Protein AF-A0A7R9GQW5-F1 (afdb_monomer_lite)

Secondary structure (DSSP, 8-state):
------------S--SS-TT---TT-SS-TT---SSPPPHHHHHHHHHHHHHHHHTTSPTTS--HHHHHHHHHHHHHHHSS----HHHHHHHHHHHHHT-TT-GGGGGGGG-PBPPP--TT---------EEE-TT--SHHHHHHHHHHHHHHHHGGGS----EEEPPPP-TTSPPPEE-SSSSS-B-EEE-TTS-EEE-GGGHHHHHHHHHTT------TTPBPPEEEE-SSS--EEEPPPGGG----------

Structure (mmCIF, N/CA/C/O backbone):
data_AF-A0A7R9GQW5-F1
#
_entry.id   AF-A0A7R9GQW5-F1
#
loop_
_atom_site.group_PDB
_atom_site.id
_atom_site.type_symbol
_atom_site.label_atom_id
_atom_site.label_alt_id
_atom_site.label_comp_id
_atom_site.label_asym_id
_atom_site.label_entity_id
_atom_site.label_seq_id
_atom_site.pdbx_PDB_ins_code
_atom_site.Cartn_x
_atom_site.Cartn_y
_atom_site.Cartn_z
_atom_site.occupancy
_atom_site.B_iso_or_equiv
_atom_site.auth_seq_id
_atom_site.auth_comp_id
_atom_site.auth_asym_id
_atom_site.auth_atom_id
_atom_site.pdbx_PDB_model_num
ATOM 1 N N . MET A 1 1 ? -7.904 12.942 -33.073 1.00 31.72 1 MET A N 1
ATOM 2 C CA . MET A 1 1 ? -7.287 11.618 -33.300 1.00 31.72 1 MET A CA 1
ATOM 3 C C . MET A 1 1 ? -7.384 10.811 -32.021 1.00 31.72 1 MET A C 1
ATOM 5 O O . MET A 1 1 ? -6.615 11.015 -31.092 1.00 31.72 1 MET A O 1
ATOM 9 N N . THR A 1 2 ? -8.396 9.959 -31.941 1.00 25.75 2 THR A N 1
ATOM 10 C CA . THR A 1 2 ? -8.578 8.969 -30.882 1.00 25.75 2 THR A CA 1
ATOM 11 C C . THR A 1 2 ? -7.450 7.951 -31.008 1.00 25.75 2 THR A C 1
ATOM 13 O O . THR A 1 2 ? -7.442 7.148 -31.938 1.00 25.75 2 THR A O 1
ATOM 16 N N . LEU A 1 3 ? -6.467 7.999 -30.106 1.00 30.12 3 LEU A N 1
ATOM 17 C CA . LEU A 1 3 ? -5.520 6.901 -29.945 1.00 30.12 3 LEU A CA 1
ATOM 18 C C . LEU A 1 3 ? -6.321 5.687 -29.472 1.00 30.12 3 LEU A C 1
ATOM 20 O O . LEU A 1 3 ? -6.613 5.531 -28.287 1.00 30.12 3 LEU A O 1
ATOM 24 N N . SER A 1 4 ? -6.708 4.839 -30.422 1.00 32.81 4 SER A N 1
ATOM 25 C CA . SER A 1 4 ? -7.112 3.463 -30.170 1.00 32.81 4 SER A CA 1
ATOM 26 C C . SER A 1 4 ? -5.888 2.710 -29.638 1.00 32.81 4 SER A C 1
ATOM 28 O O . SER A 1 4 ? -5.246 1.951 -30.360 1.00 32.81 4 SER A O 1
ATOM 30 N N . MET A 1 5 ? -5.537 2.934 -28.370 1.00 46.12 5 MET A N 1
ATOM 31 C CA . MET A 1 5 ? -4.705 1.998 -27.621 1.00 46.12 5 MET A CA 1
ATOM 32 C C . MET A 1 5 ? -5.499 0.696 -27.554 1.00 46.12 5 MET A C 1
ATOM 34 O O . MET A 1 5 ? -6.521 0.632 -26.868 1.00 46.12 5 MET A O 1
ATOM 38 N N . GLY A 1 6 ? -5.085 -0.288 -28.354 1.00 34.91 6 GLY A N 1
ATOM 39 C CA . GLY A 1 6 ? -5.783 -1.556 -28.520 1.00 34.91 6 GLY A CA 1
ATOM 40 C C . GLY A 1 6 ? -6.159 -2.194 -27.182 1.00 34.91 6 GLY A C 1
ATOM 41 O O . GLY A 1 6 ? -5.458 -2.041 -26.180 1.00 34.91 6 GLY A O 1
ATOM 42 N N . ARG A 1 7 ? -7.284 -2.925 -27.166 1.00 37.94 7 ARG A N 1
ATOM 43 C CA . ARG A 1 7 ? -7.605 -3.851 -26.070 1.00 37.94 7 ARG A CA 1
ATOM 44 C C . ARG A 1 7 ? -6.354 -4.674 -25.767 1.00 37.94 7 ARG A C 1
ATOM 46 O O . ARG A 1 7 ? -5.833 -5.313 -26.677 1.00 37.94 7 ARG A O 1
ATOM 53 N N . LEU A 1 8 ? -5.913 -4.666 -24.511 1.00 43.53 8 LEU A N 1
ATOM 54 C CA . LEU A 1 8 ? -4.892 -5.573 -23.991 1.00 43.53 8 LEU A CA 1
ATOM 55 C C . LEU A 1 8 ? -5.341 -7.013 -24.288 1.00 43.53 8 LEU A C 1
ATOM 57 O O . LEU A 1 8 ? -6.206 -7.547 -23.599 1.00 43.53 8 LEU A O 1
ATOM 61 N N . ARG A 1 9 ? -4.827 -7.601 -25.375 1.00 39.84 9 ARG A N 1
ATOM 62 C CA . ARG A 1 9 ? -5.065 -9.006 -25.753 1.00 39.84 9 ARG A CA 1
ATOM 63 C C . ARG A 1 9 ? -4.109 -9.962 -25.035 1.00 39.84 9 ARG A C 1
ATOM 65 O O . ARG A 1 9 ? -4.379 -11.154 -24.989 1.00 39.84 9 ARG A O 1
ATOM 72 N N . ASP A 1 10 ? -3.057 -9.433 -24.418 1.00 47.56 10 ASP A N 1
ATOM 73 C CA . ASP A 1 10 ? -2.075 -10.209 -23.667 1.00 47.56 10 ASP A CA 1
ATOM 74 C C . ASP A 1 10 ? -2.486 -10.332 -22.195 1.00 47.56 10 ASP A C 1
ATOM 76 O O . ASP A 1 10 ? -2.026 -9.606 -21.312 1.00 47.56 10 ASP A O 1
ATOM 80 N N . ILE A 1 11 ? -3.389 -11.275 -21.928 1.00 47.69 11 ILE A N 1
ATOM 81 C CA . ILE A 1 11 ? -3.657 -11.768 -20.577 1.00 47.69 11 ILE A CA 1
ATOM 82 C C . ILE A 1 11 ? -2.463 -12.657 -20.192 1.00 47.69 11 ILE A C 1
ATOM 84 O O . ILE A 1 11 ? -2.437 -13.845 -20.491 1.00 47.69 11 ILE A O 1
ATOM 88 N N . SER A 1 12 ? -1.431 -12.080 -19.568 1.00 49.59 12 SER A N 1
ATOM 89 C CA . SER A 1 12 ? -0.241 -12.829 -19.117 1.00 49.59 12 SER A CA 1
ATOM 90 C C . SER A 1 12 ? -0.495 -13.718 -17.892 1.00 49.59 12 SER A C 1
ATOM 92 O O . SER A 1 12 ? 0.359 -14.521 -17.524 1.00 49.59 12 SER A O 1
ATOM 94 N N . LEU A 1 13 ? -1.662 -13.590 -17.259 1.00 56.25 13 LEU A N 1
ATOM 95 C CA . LEU A 1 13 ? -2.099 -14.416 -16.140 1.00 56.25 13 LEU A CA 1
ATOM 96 C C . LEU A 1 13 ? -3.234 -15.301 -16.636 1.00 56.25 13 LEU A C 1
ATOM 98 O O . LEU A 1 13 ? -4.331 -14.789 -16.847 1.00 56.25 13 LEU A O 1
ATOM 102 N N . ALA A 1 14 ? -2.960 -16.591 -16.844 1.00 53.94 14 ALA A N 1
ATOM 103 C CA . ALA A 1 14 ? -3.944 -17.570 -17.301 1.00 53.94 14 ALA A CA 1
ATOM 104 C C . ALA A 1 14 ? -5.316 -17.350 -16.627 1.00 53.94 14 ALA A C 1
ATOM 106 O O . ALA A 1 14 ? -5.362 -17.049 -15.425 1.00 53.94 14 ALA A O 1
ATOM 107 N N . PRO A 1 15 ? -6.432 -17.457 -17.373 1.00 58.12 15 PRO A N 1
ATOM 108 C CA . PRO A 1 15 ? -7.748 -17.333 -16.777 1.00 58.12 15 PRO A CA 1
ATOM 109 C C . PRO A 1 15 ? -7.862 -18.326 -15.621 1.00 58.12 15 PRO A C 1
ATOM 111 O O . PRO A 1 15 ? -7.571 -19.508 -15.755 1.00 58.12 15 PRO A O 1
ATOM 114 N N . VAL A 1 16 ? -8.276 -17.803 -14.471 1.00 65.75 16 VAL A N 1
ATOM 115 C CA . VAL A 1 16 ? -8.429 -18.542 -13.207 1.00 65.75 16 VAL A CA 1
ATOM 116 C C . VAL A 1 16 ? -9.422 -19.700 -13.361 1.00 65.75 16 VAL A C 1
ATOM 118 O O . VAL A 1 16 ? -9.385 -20.666 -12.612 1.00 65.75 16 VAL A O 1
ATOM 121 N N . CYS A 1 17 ? -10.310 -19.600 -14.346 1.00 77.25 17 CYS A N 1
ATOM 122 C CA . CYS A 1 17 ? -11.355 -20.561 -14.641 1.00 77.25 17 CYS A CA 1
ATOM 123 C C . CYS A 1 17 ? -10.828 -21.653 -15.591 1.00 77.25 17 CYS A C 1
ATOM 125 O O . CYS A 1 17 ? -10.583 -21.342 -16.763 1.00 77.25 17 CYS A O 1
ATOM 127 N N . PRO A 1 18 ? -10.679 -22.921 -15.158 1.00 78.25 18 PRO A N 1
ATOM 128 C CA . PRO A 1 18 ? -10.484 -24.018 -16.101 1.00 78.25 18 PRO A CA 1
ATOM 129 C C . PRO A 1 18 ? -11.744 -24.169 -16.970 1.00 78.25 18 PRO A C 1
ATOM 131 O O . PRO A 1 18 ? -12.833 -23.777 -16.559 1.00 78.25 18 PRO A O 1
ATOM 134 N N . GLY A 1 19 ? -11.621 -24.737 -18.175 1.00 79.75 19 GLY A N 1
ATOM 135 C CA . GLY A 1 19 ? -12.640 -24.640 -19.239 1.00 79.75 19 GLY A CA 1
ATOM 136 C C . GLY A 1 19 ? -14.077 -25.079 -18.902 1.00 79.75 19 GLY A C 1
ATOM 137 O O . GLY A 1 19 ? -14.991 -24.732 -19.642 1.00 79.75 19 GLY A O 1
ATOM 138 N N . GLN A 1 20 ? -14.297 -25.804 -17.802 1.00 87.38 20 GLN A N 1
ATOM 139 C CA . GLN A 1 20 ? -15.624 -26.230 -17.336 1.00 87.38 20 GLN A CA 1
ATOM 140 C C . GLN A 1 20 ? -16.073 -25.582 -16.013 1.00 87.38 20 GLN A C 1
ATOM 142 O O . GLN A 1 20 ? -17.211 -25.788 -15.603 1.00 87.38 20 GLN A O 1
ATOM 147 N N . ILE A 1 21 ? -15.219 -24.813 -15.326 1.00 88.94 21 ILE A N 1
ATOM 148 C CA . ILE A 1 21 ? -15.512 -24.264 -13.992 1.00 88.94 21 ILE A CA 1
ATOM 149 C C . ILE A 1 21 ? -15.290 -22.755 -13.993 1.00 88.94 21 ILE A C 1
ATOM 151 O O . ILE A 1 21 ? -14.183 -22.273 -14.223 1.00 88.94 21 ILE A O 1
ATOM 155 N N . CYS A 1 22 ? -16.334 -21.997 -13.662 1.00 86.75 22 CYS A N 1
ATOM 156 C CA . CYS A 1 22 ? -16.212 -20.567 -13.415 1.00 86.75 22 CYS A CA 1
ATOM 157 C C . CYS A 1 22 ? -15.805 -20.312 -11.959 1.00 86.75 22 CYS A C 1
ATOM 159 O O . CYS A 1 22 ? -16.581 -20.558 -11.040 1.00 86.75 22 CYS A O 1
ATOM 161 N N . LEU A 1 23 ? -14.609 -19.761 -11.755 1.00 86.44 23 LEU A N 1
ATOM 162 C CA . LEU A 1 23 ? -14.112 -19.291 -10.457 1.00 86.44 23 LEU A CA 1
ATOM 163 C C . LEU A 1 23 ? -14.242 -17.764 -10.299 1.00 86.44 23 LEU A C 1
ATOM 165 O O . LEU A 1 23 ? -13.535 -17.149 -9.504 1.00 86.44 23 LEU A O 1
ATOM 169 N N . GLY A 1 24 ? -15.137 -17.125 -11.061 1.00 85.88 24 GLY A N 1
ATOM 170 C CA . GLY A 1 24 ? -15.271 -15.664 -11.104 1.00 85.88 24 GLY A CA 1
ATOM 171 C C . GLY A 1 24 ? -15.719 -15.018 -9.787 1.00 85.88 24 GLY A C 1
ATOM 172 O O . GLY A 1 24 ? -15.356 -13.874 -9.522 1.00 85.88 24 GLY A O 1
ATOM 173 N N . SER A 1 25 ? -16.467 -15.746 -8.952 1.00 89.44 25 SER A N 1
ATOM 174 C CA . SER A 1 25 ? -16.931 -15.293 -7.632 1.00 89.44 25 SER A CA 1
ATOM 175 C C . SER A 1 25 ? -15.933 -15.560 -6.499 1.00 89.44 25 SER A C 1
ATOM 177 O O . SER A 1 25 ? -16.170 -15.146 -5.365 1.00 89.44 25 SER A O 1
ATOM 179 N N . VAL A 1 26 ? -14.809 -16.228 -6.776 1.00 87.31 26 VAL A N 1
ATOM 180 C CA . VAL A 1 26 ? -13.785 -16.499 -5.763 1.00 87.31 26 VAL A CA 1
ATOM 181 C C . VAL A 1 26 ? -13.031 -15.205 -5.440 1.00 87.31 26 VAL A C 1
ATOM 183 O O . VAL A 1 26 ? -12.389 -14.588 -6.297 1.00 87.31 26 VAL A O 1
ATOM 186 N N . MET A 1 27 ? -13.100 -14.784 -4.175 1.00 84.81 27 MET A N 1
ATOM 187 C CA . MET A 1 27 ? -12.536 -13.507 -3.729 1.00 84.81 27 MET A CA 1
ATOM 188 C C . MET A 1 27 ? -11.004 -13.516 -3.729 1.00 84.81 27 MET A C 1
ATOM 190 O O . MET A 1 27 ? -10.393 -12.616 -4.317 1.00 84.81 27 MET A O 1
ATOM 194 N N . ALA A 1 28 ? -10.386 -14.544 -3.145 1.00 79.19 28 ALA A N 1
ATOM 195 C CA . ALA A 1 28 ? -8.938 -14.721 -3.094 1.00 79.19 28 ALA A CA 1
ATOM 196 C C . ALA A 1 28 ? -8.523 -15.916 -3.958 1.00 79.19 28 ALA A C 1
ATOM 198 O O . ALA A 1 28 ? -8.915 -17.049 -3.699 1.00 79.19 28 ALA A O 1
ATOM 199 N N . ILE A 1 29 ? -7.737 -15.656 -5.002 1.00 65.06 29 ILE A N 1
ATOM 200 C CA . ILE A 1 29 ? -7.248 -16.711 -5.891 1.00 65.06 29 ILE A CA 1
ATOM 201 C C . ILE A 1 29 ? -5.972 -17.295 -5.267 1.00 65.06 29 ILE A C 1
ATOM 203 O O . ILE A 1 29 ? -5.006 -16.540 -5.107 1.00 65.06 29 ILE A O 1
ATOM 207 N N . PRO A 1 30 ? -5.945 -18.592 -4.916 1.00 61.38 30 PRO A N 1
ATOM 208 C CA . PRO A 1 30 ? -4.775 -19.222 -4.311 1.00 61.38 30 PRO A CA 1
ATOM 209 C C . PRO A 1 30 ? -3.578 -19.242 -5.277 1.00 61.38 30 PRO A C 1
ATOM 211 O O . PRO A 1 30 ? -3.744 -19.232 -6.496 1.00 61.38 30 PRO A O 1
ATOM 214 N N . GLY A 1 31 ? -2.357 -19.254 -4.728 1.00 60.41 31 GLY A N 1
ATOM 215 C CA . GLY A 1 31 ? -1.114 -19.369 -5.508 1.00 60.41 31 GLY A CA 1
ATOM 216 C C . GLY A 1 31 ? -0.540 -18.056 -6.059 1.00 60.41 31 GLY A C 1
ATOM 217 O O . GLY A 1 31 ? 0.407 -18.083 -6.844 1.00 60.41 31 GLY A O 1
ATOM 218 N N . ARG A 1 32 ? -1.066 -16.888 -5.660 1.00 58.53 32 ARG A N 1
ATOM 219 C CA . ARG A 1 32 ? -0.422 -15.598 -5.959 1.00 58.53 32 ARG A CA 1
ATOM 220 C C . ARG A 1 32 ? 0.688 -15.304 -4.947 1.00 58.53 32 ARG A C 1
ATOM 222 O O . ARG A 1 32 ? 0.398 -15.013 -3.794 1.00 58.53 32 ARG A O 1
ATOM 229 N N . GLY A 1 33 ? 1.934 -15.307 -5.420 1.00 59.66 33 GLY A N 1
ATOM 230 C CA . GLY A 1 33 ? 3.118 -14.940 -4.638 1.00 59.66 33 GLY A CA 1
ATOM 231 C C . GLY A 1 33 ? 3.981 -16.150 -4.305 1.00 59.66 33 GLY A C 1
ATOM 232 O O . GLY A 1 33 ? 3.771 -16.807 -3.295 1.00 59.66 33 GLY A O 1
ATOM 233 N N . THR A 1 34 ? 4.965 -16.433 -5.155 1.00 61.41 34 THR A N 1
ATOM 234 C CA . THR A 1 34 ? 6.046 -17.374 -4.844 1.00 61.41 34 THR A CA 1
ATOM 235 C C . THR A 1 34 ? 7.184 -16.625 -4.152 1.00 61.41 34 THR A C 1
ATOM 237 O O . THR A 1 34 ? 7.407 -15.436 -4.411 1.00 61.41 34 THR A O 1
ATOM 240 N N . SER A 1 35 ? 7.903 -17.307 -3.261 1.00 65.62 35 SER A N 1
ATOM 241 C CA . SER A 1 35 ? 9.147 -16.787 -2.670 1.00 65.62 35 SER A CA 1
ATOM 242 C C . SER A 1 35 ? 10.353 -16.972 -3.598 1.00 65.62 35 SER A C 1
ATOM 244 O O . SER A 1 35 ? 11.416 -16.419 -3.340 1.00 65.62 35 SER A O 1
ATOM 246 N N . GLU A 1 36 ? 10.195 -17.735 -4.681 1.00 76.88 36 GLU A N 1
ATOM 247 C CA . GLU A 1 36 ? 11.284 -18.059 -5.599 1.00 76.88 36 GLU A CA 1
ATOM 248 C C . GLU A 1 36 ? 11.596 -16.908 -6.571 1.00 76.88 36 GLU A C 1
ATOM 250 O O . GLU A 1 36 ? 10.672 -16.270 -7.098 1.00 76.88 36 GLU A O 1
ATOM 255 N N . PRO A 1 37 ? 12.887 -16.643 -6.847 1.00 79.94 37 PRO A N 1
ATOM 256 C CA . PRO A 1 37 ? 13.296 -15.717 -7.894 1.00 79.94 37 PRO A CA 1
ATOM 257 C C . PRO A 1 37 ? 12.753 -16.132 -9.266 1.00 79.94 37 PRO A C 1
ATOM 259 O O . PRO A 1 37 ? 12.703 -17.312 -9.607 1.00 79.94 37 PRO A O 1
ATOM 262 N N . ARG A 1 38 ? 12.372 -15.144 -10.083 1.00 86.81 38 ARG A N 1
ATOM 263 C CA . ARG A 1 38 ? 11.922 -15.401 -11.457 1.00 86.81 38 ARG A CA 1
ATOM 264 C C . ARG A 1 38 ? 13.106 -15.838 -12.335 1.00 86.81 38 ARG A C 1
ATOM 266 O O . ARG A 1 38 ? 14.159 -15.205 -12.246 1.00 86.81 38 ARG A O 1
ATOM 273 N N . PRO A 1 39 ? 12.943 -16.840 -13.219 1.00 89.69 39 PRO A N 1
ATOM 274 C CA . PRO A 1 39 ? 13.963 -17.200 -14.202 1.00 89.69 39 PRO A CA 1
ATOM 275 C C . PRO A 1 39 ? 14.332 -16.023 -15.115 1.00 89.69 39 PRO A C 1
ATOM 277 O O . PRO A 1 39 ? 13.461 -15.236 -15.493 1.00 89.69 39 PRO A O 1
ATOM 280 N N . LEU A 1 40 ? 15.603 -15.941 -15.522 1.00 90.69 40 LEU A N 1
ATOM 281 C CA . LEU A 1 40 ? 16.138 -14.840 -16.342 1.00 90.69 40 LEU A CA 1
ATOM 282 C C . LEU A 1 40 ? 15.337 -14.619 -17.633 1.00 90.69 40 LEU A C 1
ATOM 284 O O . LEU A 1 40 ? 14.978 -13.490 -17.953 1.00 90.69 40 LEU A O 1
ATOM 288 N N . GLU A 1 41 ? 14.990 -15.699 -18.336 1.00 92.06 41 GLU A N 1
ATOM 289 C CA . GLU A 1 41 ? 14.187 -15.644 -19.563 1.00 92.06 41 GLU A CA 1
ATOM 290 C C . GLU A 1 41 ? 12.815 -14.996 -19.320 1.00 92.06 41 GLU A C 1
ATOM 292 O O . GLU A 1 41 ? 12.362 -14.150 -20.094 1.00 92.06 41 GLU A O 1
ATOM 297 N N . GLN A 1 42 ? 12.172 -15.328 -18.195 1.00 91.00 42 GLN A N 1
ATOM 298 C CA . GLN A 1 42 ? 10.894 -14.735 -17.816 1.00 91.00 42 GLN A CA 1
ATOM 299 C C . GLN A 1 42 ? 11.046 -13.246 -17.479 1.00 91.00 42 GLN A C 1
ATOM 301 O O . GLN A 1 42 ? 10.185 -12.447 -17.855 1.00 91.00 42 GLN A O 1
ATOM 306 N N . VAL A 1 43 ? 12.126 -12.864 -16.786 1.00 91.94 43 VAL A N 1
ATOM 307 C CA . VAL A 1 43 ? 12.432 -11.460 -16.470 1.00 91.94 43 VAL A CA 1
ATOM 308 C C . VAL A 1 43 ? 12.622 -10.657 -17.756 1.00 91.94 43 VAL A C 1
ATOM 310 O O . VAL A 1 43 ? 11.954 -9.638 -17.921 1.00 91.94 43 VAL A O 1
ATOM 313 N N . LEU A 1 44 ? 13.446 -11.139 -18.691 1.00 93.94 44 LEU A N 1
ATOM 314 C CA . LEU A 1 44 ? 13.695 -10.487 -19.981 1.00 93.94 44 LEU A CA 1
ATOM 315 C C . LEU A 1 44 ? 12.423 -10.374 -20.826 1.00 93.94 44 LEU A C 1
ATOM 317 O O . LEU A 1 44 ? 12.120 -9.300 -21.347 1.00 93.94 44 LEU A O 1
ATOM 321 N N . GLY A 1 45 ? 11.635 -11.449 -20.915 1.00 93.75 45 GLY A N 1
ATOM 322 C CA . GLY A 1 45 ? 10.372 -11.448 -21.653 1.00 93.75 45 GLY A CA 1
ATOM 323 C C . GLY A 1 45 ? 9.358 -10.448 -21.087 1.00 93.75 45 GLY A C 1
ATOM 324 O O . GLY A 1 45 ? 8.688 -9.742 -21.841 1.00 93.75 45 GLY A O 1
ATOM 325 N N . GLN A 1 46 ? 9.256 -10.337 -19.759 1.00 92.81 46 GLN A N 1
ATOM 326 C CA . GLN A 1 46 ? 8.377 -9.359 -19.108 1.00 92.81 46 GLN A CA 1
ATOM 327 C C . GLN A 1 46 ? 8.913 -7.925 -19.216 1.00 92.81 46 GLN A C 1
ATOM 329 O O . GLN A 1 46 ? 8.123 -7.006 -19.438 1.00 92.81 46 GLN A O 1
ATOM 334 N N . ALA A 1 47 ? 10.230 -7.732 -19.097 1.00 94.19 47 ALA A N 1
ATOM 335 C CA . ALA A 1 47 ? 10.878 -6.435 -19.268 1.00 94.19 47 ALA A CA 1
ATOM 336 C C . ALA A 1 47 ? 10.652 -5.884 -20.680 1.00 94.19 47 ALA A C 1
ATOM 338 O O . ALA A 1 47 ? 10.221 -4.743 -20.828 1.00 94.19 47 ALA A O 1
ATOM 339 N N . ARG A 1 48 ? 10.834 -6.726 -21.707 1.00 94.25 48 ARG A N 1
ATOM 340 C CA . ARG A 1 48 ? 10.567 -6.381 -23.109 1.00 94.25 48 ARG A CA 1
ATOM 341 C C . ARG A 1 48 ? 9.141 -5.875 -23.293 1.00 94.25 48 ARG A C 1
ATOM 343 O O . ARG A 1 48 ? 8.953 -4.765 -23.773 1.00 94.25 48 ARG A O 1
ATOM 350 N N . LYS A 1 49 ? 8.146 -6.640 -22.828 1.00 92.44 49 LYS A N 1
ATOM 351 C CA . LYS A 1 49 ? 6.725 -6.266 -22.940 1.00 92.44 49 LYS A CA 1
ATOM 352 C C . LYS A 1 49 ? 6.410 -4.929 -22.268 1.00 92.44 49 LYS A C 1
ATOM 354 O O . LYS A 1 49 ? 5.653 -4.133 -22.819 1.00 92.44 49 LYS A O 1
ATOM 359 N N . LEU A 1 50 ? 6.961 -4.684 -21.077 1.00 92.81 50 LEU A N 1
ATOM 360 C CA . LEU A 1 50 ? 6.764 -3.418 -20.368 1.00 92.81 50 LEU A CA 1
ATOM 361 C C . LEU A 1 50 ? 7.376 -2.246 -21.145 1.00 92.81 50 LEU A C 1
ATOM 363 O O . LEU A 1 50 ? 6.716 -1.223 -21.325 1.00 92.81 50 LEU A O 1
ATOM 367 N N . LEU A 1 51 ? 8.617 -2.399 -21.608 1.00 92.88 51 LEU A N 1
ATOM 368 C CA . LEU A 1 51 ? 9.339 -1.354 -22.329 1.00 92.88 51 LEU A CA 1
ATOM 369 C C . LEU A 1 51 ? 8.710 -1.074 -23.697 1.00 92.88 51 LEU A C 1
ATOM 371 O O . LEU A 1 51 ? 8.515 0.087 -24.031 1.00 92.88 51 LEU A O 1
ATOM 375 N N . GLU A 1 52 ? 8.290 -2.094 -24.445 1.00 92.31 52 GLU A N 1
ATOM 376 C CA . GLU A 1 52 ? 7.549 -1.916 -25.701 1.00 92.31 52 GLU A CA 1
ATOM 377 C C . GLU A 1 52 ? 6.271 -1.095 -25.477 1.00 92.31 52 GLU A C 1
ATOM 379 O O . GLU A 1 52 ? 5.994 -0.155 -26.221 1.00 92.31 52 GLU A O 1
ATOM 384 N N . GLN A 1 53 ? 5.516 -1.388 -24.410 1.00 91.12 53 GLN A N 1
ATOM 385 C CA . GLN A 1 53 ? 4.326 -0.611 -24.054 1.00 91.12 53 GLN A CA 1
ATOM 386 C C . GLN A 1 53 ? 4.664 0.829 -23.662 1.00 91.12 53 GLN A C 1
ATOM 388 O O . GLN A 1 53 ? 3.929 1.738 -24.046 1.00 91.12 53 GLN A O 1
ATOM 393 N N . TYR A 1 54 ? 5.751 1.045 -22.920 1.00 90.81 54 TYR A N 1
ATOM 394 C CA . TYR A 1 54 ? 6.206 2.375 -22.520 1.00 90.81 54 TYR A CA 1
ATOM 395 C C . TYR A 1 54 ? 6.642 3.212 -23.731 1.00 90.81 54 TYR A C 1
ATOM 397 O O . TYR A 1 54 ? 6.095 4.293 -23.956 1.00 90.81 54 TYR A O 1
ATOM 405 N N . TYR A 1 55 ? 7.553 2.696 -24.558 1.00 90.06 55 TYR A N 1
ATOM 406 C CA . TYR A 1 55 ? 8.081 3.402 -25.728 1.00 90.06 55 TYR A CA 1
ATOM 407 C C . TYR A 1 55 ? 7.015 3.629 -26.806 1.00 90.06 55 TYR A C 1
ATOM 409 O O . TYR A 1 55 ? 7.031 4.669 -27.458 1.00 90.06 55 TYR A O 1
ATOM 417 N N . ALA A 1 56 ? 6.010 2.752 -26.925 1.00 89.12 56 ALA A N 1
ATOM 418 C CA . ALA A 1 56 ? 4.852 2.989 -27.790 1.00 89.12 56 ALA A CA 1
ATOM 419 C C . ALA A 1 56 ? 4.004 4.209 -27.370 1.00 89.12 56 ALA A C 1
ATOM 421 O O . ALA A 1 56 ? 3.208 4.705 -28.169 1.00 89.12 56 ALA A O 1
ATOM 422 N N . THR A 1 57 ? 4.135 4.692 -26.127 1.00 85.94 57 THR A N 1
ATOM 423 C CA . THR A 1 57 ? 3.455 5.917 -25.669 1.00 85.94 57 THR A CA 1
ATOM 424 C C . THR A 1 57 ? 4.247 7.194 -25.927 1.00 85.94 57 THR A C 1
ATOM 426 O O . THR A 1 57 ? 3.666 8.283 -25.894 1.00 85.94 57 THR A O 1
ATOM 429 N N . LEU A 1 58 ? 5.549 7.079 -26.192 1.00 84.25 58 LEU A N 1
ATOM 430 C CA . LEU A 1 58 ? 6.407 8.217 -26.485 1.00 84.25 58 LEU A CA 1
ATOM 431 C C . LEU A 1 58 ? 6.173 8.690 -27.926 1.00 84.25 58 LEU A C 1
ATOM 433 O O . LEU A 1 58 ? 5.870 7.910 -28.830 1.00 84.25 58 LEU A O 1
ATOM 437 N N . LYS A 1 59 ? 6.272 10.004 -28.152 1.00 71.56 59 LYS A N 1
ATOM 438 C CA . LYS A 1 59 ? 6.196 10.559 -29.510 1.00 71.56 59 LYS A CA 1
ATOM 439 C C . LYS A 1 59 ? 7.436 10.128 -30.297 1.00 71.56 59 LYS A C 1
ATOM 441 O O . LYS A 1 59 ? 8.521 10.042 -29.732 1.00 71.56 59 LYS A O 1
ATOM 446 N N . GLN A 1 60 ? 7.277 9.893 -31.601 1.00 57.72 60 GLN A N 1
ATOM 447 C CA . GLN A 1 60 ? 8.390 9.501 -32.469 1.00 57.72 60 GLN A CA 1
ATOM 448 C C . GLN A 1 60 ? 9.537 10.524 -32.390 1.00 57.72 60 GLN A C 1
ATOM 450 O O . GLN A 1 60 ? 9.309 11.712 -32.613 1.00 57.72 60 GLN A O 1
ATOM 455 N N . GLY A 1 61 ? 10.745 10.053 -32.057 1.00 57.25 61 GLY A N 1
ATOM 456 C CA . GLY A 1 61 ? 11.972 10.860 -31.999 1.00 57.25 61 GLY A CA 1
ATOM 457 C C . GLY A 1 61 ? 12.733 10.845 -30.665 1.00 57.25 61 GLY A C 1
ATOM 458 O O . GLY A 1 61 ? 13.836 11.376 -30.619 1.00 57.25 61 GLY A O 1
ATOM 459 N N . SER A 1 62 ? 12.192 10.254 -29.596 1.00 56.75 62 SER A N 1
ATOM 460 C CA . SER A 1 62 ? 12.924 10.030 -28.335 1.00 56.75 62 SER A CA 1
ATOM 461 C C . SER A 1 62 ? 13.587 8.652 -28.316 1.00 56.75 62 SER A C 1
ATOM 463 O O . SER A 1 62 ? 12.952 7.719 -28.795 1.00 56.75 62 SER A O 1
ATOM 465 N N . ASP A 1 63 ? 14.798 8.563 -27.754 1.00 61.91 63 ASP A N 1
ATOM 466 C CA . ASP A 1 63 ? 15.590 7.386 -27.344 1.00 61.91 63 ASP A CA 1
ATOM 467 C C . ASP A 1 63 ? 15.220 6.020 -27.951 1.00 61.91 63 ASP A C 1
ATOM 469 O O . ASP A 1 63 ? 14.104 5.523 -27.809 1.00 61.91 63 ASP A O 1
ATOM 473 N N . SER A 1 64 ? 16.194 5.343 -28.563 1.00 82.56 64 SER A N 1
ATOM 474 C CA . SER A 1 64 ? 15.956 4.025 -29.151 1.00 82.56 64 SER A CA 1
ATOM 475 C C . SER A 1 64 ? 15.586 3.000 -28.073 1.00 82.56 64 SER A C 1
ATOM 477 O O . SER A 1 64 ? 16.393 2.690 -27.192 1.00 82.56 64 SER A O 1
ATOM 479 N N . PHE A 1 65 ? 14.375 2.438 -28.171 1.00 89.38 65 PHE A N 1
ATOM 480 C CA . PHE A 1 65 ? 13.951 1.262 -27.403 1.00 89.38 65 PHE A CA 1
ATOM 481 C C . PHE A 1 65 ? 15.030 0.171 -27.422 1.00 89.38 65 PHE A C 1
ATOM 483 O O . PHE A 1 65 ? 15.307 -0.424 -26.384 1.00 89.38 65 PHE A O 1
ATOM 490 N N . ASP A 1 66 ? 15.676 -0.043 -28.573 1.00 90.62 66 ASP A N 1
ATOM 491 C CA . ASP A 1 66 ? 16.707 -1.068 -28.734 1.00 90.62 66 ASP A CA 1
ATOM 492 C C . ASP A 1 66 ? 17.931 -0.801 -27.850 1.00 90.62 66 ASP A C 1
ATOM 494 O O . ASP A 1 66 ? 18.508 -1.735 -27.296 1.00 90.62 66 ASP A O 1
ATOM 498 N N . ASP A 1 67 ? 18.320 0.464 -27.672 1.00 91.50 67 ASP A N 1
ATOM 499 C CA . ASP A 1 67 ? 19.471 0.820 -26.838 1.00 91.50 67 ASP A CA 1
ATOM 500 C C . ASP A 1 67 ? 19.150 0.637 -25.354 1.00 91.50 67 ASP A C 1
ATOM 502 O O . ASP A 1 67 ? 19.942 0.045 -24.615 1.00 91.50 67 ASP A O 1
ATOM 506 N N . ARG A 1 68 ? 17.956 1.063 -24.917 1.00 93.81 68 ARG A N 1
ATOM 507 C CA . ARG A 1 68 ? 17.495 0.810 -23.545 1.00 93.81 68 ARG A CA 1
ATOM 508 C C . ARG A 1 68 ? 17.332 -0.686 -23.284 1.00 93.81 68 ARG A C 1
ATOM 510 O O . ARG A 1 68 ? 17.711 -1.156 -22.215 1.00 93.81 68 ARG A O 1
ATOM 517 N N . PHE A 1 69 ? 16.808 -1.445 -24.244 1.00 94.81 69 PHE A N 1
ATOM 518 C CA . PHE A 1 69 ? 16.609 -2.880 -24.079 1.00 94.81 69 PHE A CA 1
ATOM 519 C C . PHE A 1 69 ? 17.940 -3.632 -23.967 1.00 94.81 69 PHE A C 1
ATOM 521 O O . PHE A 1 69 ? 18.077 -4.451 -23.063 1.00 94.81 69 PHE A O 1
ATOM 528 N N . LYS A 1 70 ? 18.958 -3.277 -24.764 1.00 95.25 70 LYS A N 1
ATOM 529 C CA . LYS A 1 70 ? 20.320 -3.830 -24.619 1.00 95.25 70 LYS A CA 1
ATOM 530 C C . LYS A 1 70 ? 20.919 -3.576 -23.233 1.00 95.25 70 LYS A C 1
ATOM 532 O O . LYS A 1 70 ? 21.591 -4.448 -22.688 1.00 95.25 70 LYS A O 1
ATOM 537 N N . GLN A 1 71 ? 20.682 -2.397 -22.648 1.00 95.06 71 GLN A N 1
ATOM 538 C CA . GLN A 1 71 ? 21.119 -2.105 -21.276 1.00 95.06 71 GLN A CA 1
ATOM 539 C C . GLN A 1 71 ? 20.429 -3.024 -20.265 1.00 95.06 71 GLN A C 1
ATOM 541 O O . GLN A 1 71 ? 21.095 -3.577 -19.394 1.00 95.06 71 GLN A O 1
ATOM 546 N N . VAL A 1 72 ? 19.114 -3.220 -20.404 1.00 95.69 72 VAL A N 1
ATOM 547 C CA . VAL A 1 72 ? 18.351 -4.135 -19.546 1.00 95.69 72 VAL A CA 1
ATOM 548 C C . VAL A 1 72 ? 18.821 -5.578 -19.716 1.00 95.69 72 VAL A C 1
ATOM 550 O O . VAL A 1 72 ? 18.982 -6.278 -18.722 1.00 95.69 72 VAL A O 1
ATOM 553 N N . GLU A 1 73 ? 19.094 -6.026 -20.943 1.00 96.19 73 GLU A N 1
ATOM 554 C CA . GLU A 1 73 ? 19.653 -7.357 -21.198 1.00 96.19 73 GLU A CA 1
ATOM 555 C C . GLU A 1 73 ? 20.987 -7.553 -20.473 1.00 96.19 73 GLU A C 1
ATOM 557 O O . GLU A 1 73 ? 21.178 -8.562 -19.795 1.00 96.19 73 GLU A O 1
ATOM 562 N N . LEU A 1 74 ? 21.887 -6.569 -20.552 1.00 95.88 74 LEU A N 1
ATOM 563 C CA . LEU A 1 74 ? 23.167 -6.613 -19.852 1.00 95.88 74 LEU A CA 1
ATOM 564 C C . LEU A 1 74 ? 22.989 -6.627 -18.324 1.00 95.88 74 LEU A C 1
ATOM 566 O O . LEU A 1 74 ? 23.649 -7.405 -17.633 1.00 95.88 74 LEU A O 1
ATOM 570 N N . GLU A 1 75 ? 22.094 -5.798 -17.786 1.00 94.56 75 GLU A N 1
ATOM 571 C CA . GLU A 1 75 ? 21.830 -5.705 -16.345 1.00 94.56 75 GLU A CA 1
ATOM 572 C C . GLU A 1 75 ? 21.240 -7.012 -15.794 1.00 94.56 75 GLU A C 1
ATOM 574 O O . GLU A 1 75 ? 21.708 -7.526 -14.776 1.00 94.56 75 GLU A O 1
ATOM 579 N N . VAL A 1 76 ? 20.291 -7.618 -16.515 1.00 93.69 76 VAL A N 1
ATOM 580 C CA . VAL A 1 76 ? 19.690 -8.904 -16.133 1.00 93.69 76 VAL A CA 1
ATOM 581 C C . VAL A 1 76 ? 20.707 -10.038 -16.225 1.00 93.69 76 VAL A C 1
ATOM 583 O O . VAL A 1 76 ? 20.770 -10.860 -15.314 1.00 93.69 76 VAL A O 1
ATOM 586 N N . CYS A 1 77 ? 21.541 -10.077 -17.266 1.00 92.19 77 CYS A N 1
ATOM 587 C CA . CYS A 1 77 ? 22.591 -11.092 -17.396 1.00 92.19 77 CYS A CA 1
ATOM 588 C C . CYS A 1 77 ? 23.645 -11.006 -16.283 1.00 92.19 77 CYS A C 1
ATOM 590 O O . CYS A 1 77 ? 24.186 -12.030 -15.875 1.00 92.19 77 CYS A O 1
ATOM 592 N N . THR A 1 78 ? 23.946 -9.801 -15.792 1.00 91.38 78 THR A N 1
ATOM 593 C CA . THR A 1 78 ? 24.994 -9.578 -14.781 1.00 91.38 78 THR A CA 1
ATOM 594 C C . THR A 1 78 ? 24.482 -9.671 -13.345 1.00 91.38 78 THR A C 1
ATOM 596 O O . THR A 1 78 ? 25.174 -10.214 -12.488 1.00 91.38 78 THR A O 1
ATOM 599 N N . THR A 1 79 ? 23.280 -9.163 -13.066 1.00 88.94 79 THR A N 1
ATOM 600 C CA . THR A 1 79 ? 22.741 -9.041 -11.698 1.00 88.94 79 THR A CA 1
ATOM 601 C C . THR A 1 79 ? 21.541 -9.946 -11.420 1.00 88.94 79 THR A C 1
ATOM 603 O O . THR A 1 79 ? 21.123 -10.091 -10.272 1.00 88.94 79 THR A O 1
ATOM 606 N N . GLY A 1 80 ? 20.961 -10.551 -12.459 1.00 88.62 80 GLY A N 1
ATOM 607 C CA . GLY A 1 80 ? 19.726 -11.328 -12.385 1.00 88.62 80 GLY A CA 1
ATOM 608 C C . GLY A 1 80 ? 18.437 -10.498 -12.407 1.00 88.62 80 GLY A C 1
ATOM 609 O O . GLY A 1 80 ? 17.346 -11.066 -12.432 1.00 88.62 80 GLY A O 1
ATOM 610 N N . THR A 1 81 ? 18.527 -9.166 -12.408 1.00 91.56 81 THR A N 1
ATOM 611 C CA . THR A 1 81 ? 17.384 -8.242 -12.451 1.00 91.56 81 THR A CA 1
ATOM 612 C C . THR A 1 81 ? 17.763 -6.948 -13.182 1.00 91.56 81 THR A C 1
ATOM 614 O O . THR A 1 81 ? 18.857 -6.837 -13.716 1.00 91.56 81 THR A O 1
ATOM 617 N N . TYR A 1 82 ? 16.855 -5.977 -13.247 1.00 93.94 82 TYR A N 1
ATOM 618 C CA . TYR A 1 82 ? 17.143 -4.640 -13.759 1.00 93.94 82 TYR A CA 1
ATOM 619 C C . TYR A 1 82 ? 16.412 -3.567 -12.956 1.00 93.94 82 TYR A C 1
ATOM 621 O O . TYR A 1 82 ? 15.404 -3.847 -12.293 1.00 93.94 82 TYR A O 1
ATOM 629 N N . ILE A 1 83 ? 16.897 -2.331 -13.036 1.00 93.06 83 ILE A N 1
ATOM 630 C CA . ILE A 1 83 ? 16.288 -1.180 -12.376 1.00 93.06 83 ILE A CA 1
ATOM 631 C C . ILE A 1 83 ? 15.551 -0.304 -13.394 1.00 93.06 83 ILE A C 1
ATOM 633 O O . ILE A 1 83 ? 16.095 0.156 -14.402 1.00 93.06 83 ILE A O 1
ATOM 637 N N . LEU A 1 84 ? 14.278 -0.038 -13.094 1.00 94.56 84 LEU A N 1
ATOM 638 C CA . LEU A 1 84 ? 13.450 0.884 -13.870 1.00 94.56 84 LEU A CA 1
ATOM 639 C C . LEU A 1 84 ? 13.932 2.327 -13.699 1.00 94.56 84 LEU A C 1
ATOM 641 O O . LEU A 1 84 ? 14.237 2.768 -12.584 1.00 94.56 84 LEU A O 1
ATOM 645 N N . THR A 1 85 ? 13.898 3.101 -14.779 1.00 92.00 85 THR A N 1
ATOM 646 C CA . THR A 1 85 ? 13.996 4.561 -14.683 1.00 92.00 85 THR A CA 1
ATOM 647 C C . THR A 1 85 ? 12.766 5.125 -13.965 1.00 92.00 85 THR A C 1
ATOM 649 O O . THR A 1 85 ? 11.727 4.469 -13.854 1.00 92.00 85 THR A O 1
ATOM 652 N N . LYS A 1 86 ? 12.848 6.367 -13.478 1.00 87.25 86 LYS A N 1
ATOM 653 C CA . LYS A 1 86 ? 11.703 7.030 -12.824 1.00 87.25 86 LYS A CA 1
ATOM 654 C C . LYS A 1 86 ? 10.481 7.118 -13.748 1.00 87.25 86 LYS A C 1
ATOM 656 O O . LYS A 1 86 ? 9.356 6.878 -13.314 1.00 87.25 86 LYS A O 1
ATOM 661 N N . SER A 1 87 ? 10.703 7.404 -15.031 1.00 87.69 87 SER A N 1
ATOM 662 C CA . SER A 1 87 ? 9.640 7.491 -16.040 1.00 87.69 87 SER A CA 1
ATOM 663 C C . SER A 1 87 ? 8.994 6.133 -16.318 1.00 87.69 87 SER A C 1
ATOM 665 O O . SER A 1 87 ? 7.768 6.034 -16.383 1.00 87.69 87 SER A O 1
ATOM 667 N N . GLU A 1 88 ? 9.803 5.074 -16.411 1.00 91.44 88 GLU A N 1
ATOM 668 C CA . GLU A 1 88 ? 9.316 3.698 -16.562 1.00 91.44 88 GLU A CA 1
ATOM 669 C C . GLU A 1 88 ? 8.521 3.250 -15.326 1.00 91.44 88 GLU A C 1
ATOM 671 O O . GLU A 1 88 ? 7.450 2.656 -15.461 1.00 91.44 88 GLU A O 1
ATOM 676 N N . LEU A 1 89 ? 9.000 3.580 -14.119 1.00 92.19 89 LEU A N 1
ATOM 677 C CA . LEU A 1 89 ? 8.317 3.266 -12.864 1.00 92.19 89 LEU A CA 1
ATOM 678 C C . LEU A 1 89 ? 6.944 3.944 -12.786 1.00 92.19 89 LEU A C 1
ATOM 680 O O . LEU A 1 89 ? 5.952 3.297 -12.445 1.00 92.19 89 LEU A O 1
ATOM 684 N N . LEU A 1 90 ? 6.866 5.225 -13.151 1.00 88.00 90 LEU A N 1
ATOM 685 C CA . LEU A 1 90 ? 5.601 5.954 -13.218 1.00 88.00 90 LEU A CA 1
ATOM 686 C C . LEU A 1 90 ? 4.621 5.316 -14.182 1.00 88.00 90 LEU A C 1
ATOM 688 O O . LEU A 1 90 ? 3.446 5.130 -13.855 1.00 88.00 90 LEU A O 1
ATOM 692 N N . PHE A 1 91 ? 5.102 5.031 -15.388 1.00 89.19 91 PHE A N 1
ATOM 693 C CA . PHE A 1 91 ? 4.296 4.405 -16.412 1.00 89.19 91 PHE A CA 1
ATOM 694 C C . PHE A 1 91 ? 3.752 3.067 -15.910 1.00 89.19 91 PHE A C 1
ATOM 696 O O . PHE A 1 91 ? 2.545 2.839 -15.980 1.00 89.19 91 PHE A O 1
ATOM 703 N N . GLY A 1 92 ? 4.613 2.238 -15.312 1.00 91.62 92 GLY A N 1
ATOM 704 C CA . GLY A 1 92 ? 4.239 0.968 -14.699 1.00 91.62 92 GLY A CA 1
ATOM 705 C C . GLY A 1 92 ? 3.175 1.122 -13.610 1.00 91.62 92 GLY A C 1
ATOM 706 O O . GLY A 1 92 ? 2.175 0.407 -13.636 1.00 91.62 92 GLY A O 1
ATOM 707 N N . ALA A 1 93 ? 3.326 2.088 -12.700 1.00 91.19 93 ALA A N 1
ATOM 708 C CA . ALA A 1 93 ? 2.362 2.344 -11.628 1.00 91.19 93 ALA A CA 1
ATOM 709 C C . ALA A 1 93 ? 0.989 2.796 -12.165 1.00 91.19 93 ALA A C 1
ATOM 711 O O . ALA A 1 93 ? -0.048 2.234 -11.796 1.00 91.19 93 ALA A O 1
ATOM 712 N N . LYS A 1 94 ? 0.970 3.759 -13.097 1.00 88.56 94 LYS A N 1
ATOM 713 C CA . LYS A 1 94 ? -0.253 4.213 -13.785 1.00 88.56 94 LYS A CA 1
ATOM 714 C C . LYS A 1 94 ? -0.945 3.071 -14.520 1.00 88.56 94 LYS A C 1
ATOM 716 O O . LYS A 1 94 ? -2.165 2.911 -14.436 1.00 88.56 94 LYS A O 1
ATOM 721 N N . LEU A 1 95 ? -0.165 2.288 -15.259 1.00 90.75 95 LEU A N 1
ATOM 722 C CA . LEU A 1 95 ? -0.663 1.176 -16.049 1.00 90.75 95 LEU A CA 1
ATOM 723 C C . LEU A 1 95 ? -1.223 0.066 -15.152 1.00 90.75 95 LEU A C 1
ATOM 725 O O . LEU A 1 95 ? -2.290 -0.468 -15.446 1.00 90.75 95 LEU A O 1
ATOM 729 N N . ALA A 1 96 ? -0.566 -0.235 -14.030 1.00 91.94 96 ALA A N 1
ATOM 730 C CA . ALA A 1 96 ? -1.051 -1.196 -13.046 1.00 91.94 96 ALA A CA 1
ATOM 731 C C . ALA A 1 96 ? -2.416 -0.782 -12.476 1.00 91.94 96 ALA A C 1
ATOM 733 O O . ALA A 1 96 ? -3.334 -1.604 -12.426 1.00 91.94 96 ALA A O 1
ATOM 734 N N . TRP A 1 97 ? -2.599 0.498 -12.129 1.00 91.44 97 TRP A N 1
ATOM 735 C CA . TRP A 1 97 ? -3.901 1.001 -11.682 1.00 91.44 97 TRP A CA 1
ATOM 736 C C . TRP A 1 97 ? -4.958 0.910 -12.790 1.00 91.44 97 TRP A C 1
ATOM 738 O O . TRP A 1 97 ? -6.043 0.361 -12.569 1.00 91.44 97 TRP A O 1
ATOM 748 N N . ARG A 1 98 ? -4.630 1.352 -14.011 1.00 90.75 98 ARG A N 1
ATOM 749 C CA . ARG A 1 98 ? -5.507 1.224 -15.189 1.00 90.75 98 ARG A CA 1
ATOM 750 C C . ARG A 1 98 ? -5.929 -0.227 -15.453 1.00 90.75 98 ARG A C 1
ATOM 752 O O . ARG A 1 98 ? -7.045 -0.458 -15.912 1.00 90.75 98 ARG A O 1
ATOM 759 N N . ASN A 1 99 ? -5.074 -1.195 -15.141 1.00 90.62 99 ASN A N 1
ATOM 760 C CA . ASN A 1 99 ? -5.322 -2.616 -15.383 1.00 90.62 99 ASN A CA 1
ATOM 761 C C . ASN A 1 99 ? -5.915 -3.353 -14.170 1.00 90.62 99 ASN A C 1
ATOM 763 O O . ASN A 1 99 ? -6.198 -4.549 -14.253 1.00 90.62 99 ASN A O 1
ATOM 767 N N . SER A 1 100 ? -6.156 -2.666 -13.049 1.00 90.06 100 SER A N 1
ATOM 768 C CA . SER A 1 100 ? -6.766 -3.266 -11.862 1.00 90.06 100 SER A CA 1
ATOM 769 C C . SER A 1 100 ? -8.259 -3.512 -12.082 1.00 90.06 100 SER A C 1
ATOM 771 O O . SER A 1 100 ? -9.089 -2.632 -11.847 1.00 90.06 100 SER A O 1
ATOM 773 N N . ALA A 1 101 ? -8.619 -4.716 -12.543 1.00 89.38 101 ALA A N 1
ATOM 774 C CA . ALA A 1 101 ? -9.978 -5.091 -12.956 1.00 89.38 101 ALA A CA 1
ATOM 775 C C . ALA A 1 101 ? -11.065 -4.818 -11.893 1.00 89.38 101 ALA A C 1
ATOM 777 O O . ALA A 1 101 ? -12.189 -4.472 -12.255 1.00 89.38 101 ALA A O 1
ATOM 778 N N . ARG A 1 102 ? -10.714 -4.896 -10.603 1.00 89.00 102 ARG A N 1
ATOM 779 C CA . ARG A 1 102 ? -11.622 -4.686 -9.461 1.00 89.00 102 ARG A CA 1
ATOM 780 C C . ARG A 1 102 ? -11.738 -3.224 -9.000 1.00 89.00 102 ARG A C 1
ATOM 782 O O . ARG A 1 102 ? -12.547 -2.929 -8.131 1.00 89.00 102 ARG A O 1
ATOM 789 N N . CYS A 1 103 ? -10.958 -2.299 -9.562 1.00 92.38 103 CYS A N 1
ATOM 790 C CA . CYS A 1 103 ? -11.038 -0.880 -9.214 1.00 92.38 103 CYS A CA 1
ATOM 791 C C . CYS A 1 103 ? -12.105 -0.166 -10.063 1.00 92.38 103 CYS A C 1
ATOM 793 O O . CYS A 1 103 ? -11.988 -0.100 -11.287 1.00 92.38 103 CYS A O 1
ATOM 795 N N . ILE A 1 104 ? -13.129 0.406 -9.421 1.00 94.00 104 ILE A N 1
ATOM 796 C CA . ILE A 1 104 ? -14.146 1.231 -10.099 1.00 94.00 104 ILE A CA 1
ATOM 797 C C . ILE A 1 104 ? -13.625 2.640 -10.436 1.00 94.00 104 ILE A C 1
ATOM 799 O O . ILE A 1 104 ? -13.944 3.193 -11.485 1.00 94.00 104 ILE A O 1
ATOM 803 N N . GLY A 1 105 ? -12.736 3.195 -9.603 1.00 90.44 105 GLY A N 1
ATOM 804 C CA . GLY A 1 105 ? -12.183 4.553 -9.726 1.00 90.44 105 GLY A CA 1
ATOM 805 C C . GLY A 1 105 ? -11.124 4.747 -10.818 1.00 90.44 105 GLY A C 1
ATOM 806 O O . GLY A 1 105 ? -10.419 5.756 -10.819 1.00 90.44 105 GLY A O 1
ATOM 807 N N . ARG A 1 106 ? -10.988 3.806 -11.762 1.00 89.00 106 ARG A N 1
ATOM 808 C CA . ARG A 1 106 ? -9.926 3.824 -12.783 1.00 89.00 106 ARG A CA 1
ATOM 809 C C . ARG A 1 106 ? -9.953 5.035 -13.698 1.00 89.00 106 ARG A C 1
ATOM 811 O O . ARG A 1 106 ? -8.939 5.293 -14.317 1.00 89.00 106 ARG A O 1
ATOM 818 N N . ILE A 1 107 ? -11.044 5.795 -13.800 1.00 87.88 107 ILE A N 1
ATOM 819 C CA . ILE A 1 107 ? -11.079 7.016 -14.625 1.00 87.88 107 ILE A CA 1
ATOM 820 C C . ILE A 1 107 ? -9.986 8.030 -14.234 1.00 87.88 107 ILE A C 1
ATOM 822 O O . ILE A 1 107 ? -9.500 8.771 -15.084 1.00 87.88 107 ILE A O 1
ATOM 826 N N . GLN A 1 108 ? -9.540 8.013 -12.973 1.00 84.94 108 GLN A N 1
ATOM 827 C CA . GLN A 1 108 ? -8.497 8.900 -12.455 1.00 84.94 108 GLN A CA 1
ATOM 828 C C . GLN A 1 108 ? -7.065 8.398 -12.722 1.00 84.94 108 GLN A C 1
ATOM 830 O O . GLN A 1 108 ? -6.115 9.082 -12.349 1.00 84.94 108 GLN A O 1
ATOM 835 N N . TRP A 1 109 ? -6.884 7.251 -13.396 1.00 80.88 109 TRP A N 1
ATOM 836 C CA . TRP A 1 109 ? -5.587 6.571 -13.543 1.00 80.88 109 TRP A CA 1
ATOM 837 C C . TRP A 1 109 ? -4.454 7.465 -14.062 1.00 80.88 109 TRP A C 1
ATOM 839 O O . TRP A 1 109 ? -3.305 7.331 -13.648 1.00 80.88 109 TRP A O 1
ATOM 849 N N . ASN A 1 110 ? -4.767 8.403 -14.960 1.00 77.75 110 ASN A N 1
ATOM 850 C CA . ASN A 1 110 ? -3.756 9.266 -15.560 1.00 77.75 110 ASN A CA 1
ATOM 851 C C . ASN A 1 110 ? -3.330 10.435 -14.654 1.00 77.75 110 ASN A C 1
ATOM 853 O O . ASN A 1 110 ? -2.333 11.088 -14.947 1.00 77.75 110 ASN A O 1
ATOM 857 N N . LYS A 1 111 ? -4.039 10.694 -13.549 1.00 73.69 111 LYS A N 1
ATOM 858 C CA . LYS A 1 111 ? -3.690 11.777 -12.619 1.00 73.69 111 LYS A CA 1
ATOM 859 C C . LYS A 1 111 ? -2.497 11.441 -11.720 1.00 73.69 111 LYS A C 1
ATOM 861 O O . LYS A 1 111 ? -1.970 12.340 -11.082 1.00 73.69 111 LYS A O 1
ATOM 866 N N . LEU A 1 112 ? -2.031 10.188 -11.708 1.00 62.00 112 LEU A N 1
ATOM 867 C CA . LEU A 1 112 ? -0.906 9.734 -10.887 1.00 62.00 112 LEU A CA 1
ATOM 868 C C . LEU A 1 112 ? 0.463 10.219 -11.429 1.00 62.00 112 LEU A C 1
ATOM 870 O O . LEU A 1 112 ? 1.074 9.482 -12.182 1.00 62.00 112 LEU A O 1
ATOM 874 N N . HIS A 1 113 ? 0.952 11.436 -11.153 1.00 53.44 113 HIS A N 1
ATOM 875 C CA . HIS A 1 113 ? 2.237 11.945 -11.715 1.00 53.44 113 HIS A CA 1
ATOM 876 C C . HIS A 1 113 ? 3.490 11.738 -10.784 1.00 53.44 113 HIS A C 1
ATOM 878 O O . HIS A 1 113 ? 3.300 11.326 -9.655 1.00 53.44 113 HIS A O 1
ATOM 884 N N . VAL A 1 114 ? 4.759 11.956 -11.209 1.00 50.12 114 VAL A N 1
ATOM 885 C CA . VAL A 1 114 ? 6.047 11.690 -10.455 1.00 50.12 114 VAL A CA 1
ATOM 886 C C . VAL A 1 114 ? 6.625 12.853 -9.646 1.00 50.12 114 VAL A C 1
ATOM 888 O O . VAL A 1 114 ? 6.802 13.924 -10.215 1.00 50.12 114 VAL A O 1
ATOM 891 N N . CYS A 1 115 ? 7.040 12.633 -8.390 1.00 45.69 115 CY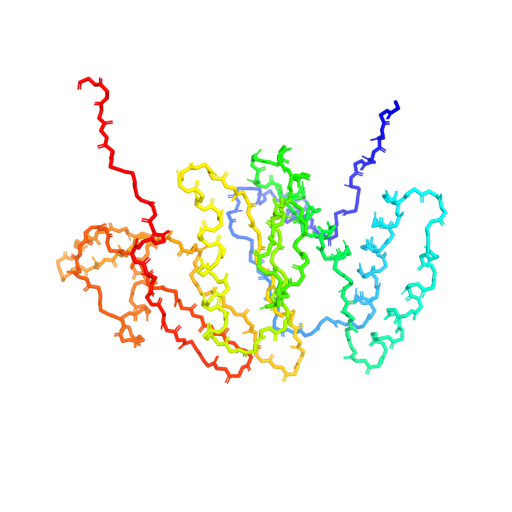S A N 1
ATOM 892 C CA . CYS A 1 115 ? 7.937 13.567 -7.696 1.00 45.69 115 CYS A CA 1
ATOM 893 C C . CYS A 1 115 ? 9.405 13.372 -8.113 1.00 45.69 115 CYS A C 1
ATOM 895 O O . CYS A 1 115 ? 9.920 12.251 -8.141 1.00 45.69 115 CYS A O 1
ATOM 897 N N . ALA A 1 116 ? 10.068 14.494 -8.405 1.00 34.50 116 ALA A N 1
ATOM 898 C CA . ALA A 1 116 ? 11.518 14.621 -8.340 1.00 34.50 116 ALA A CA 1
ATOM 899 C C . ALA A 1 116 ? 11.981 14.625 -6.873 1.00 34.50 116 ALA A C 1
ATOM 901 O O . ALA A 1 116 ? 11.177 14.774 -5.954 1.00 34.50 116 ALA A O 1
ATOM 902 N N . ASP A 1 117 ? 13.274 14.388 -6.710 1.00 39.81 117 ASP A N 1
ATOM 903 C CA . ASP A 1 117 ? 13.997 14.068 -5.484 1.00 39.81 117 ASP A CA 1
ATOM 904 C C . ASP A 1 117 ? 13.710 14.980 -4.281 1.00 39.81 117 ASP A C 1
ATOM 906 O 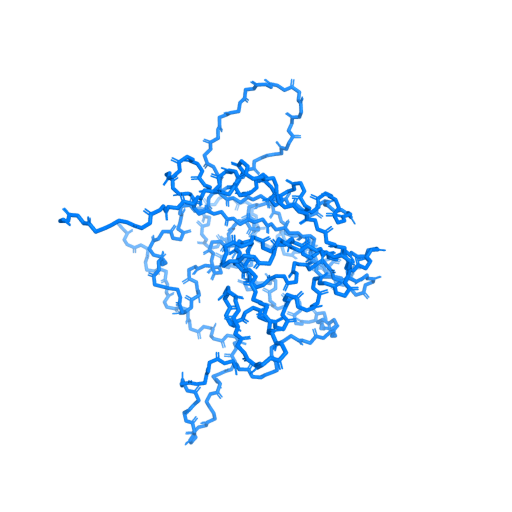O . ASP A 1 117 ? 13.352 16.150 -4.419 1.00 39.81 117 ASP A O 1
ATOM 910 N N . ILE A 1 118 ? 13.929 14.430 -3.082 1.00 41.19 118 ILE A N 1
ATOM 911 C CA . ILE A 1 118 ? 14.144 15.210 -1.860 1.00 41.19 118 ILE A CA 1
ATOM 912 C C . ILE A 1 118 ? 15.434 16.006 -2.080 1.00 41.19 118 ILE A C 1
ATOM 914 O O . ILE A 1 118 ? 16.526 15.546 -1.757 1.00 41.19 118 ILE A O 1
ATOM 918 N N . ASP A 1 119 ? 15.322 17.183 -2.686 1.00 39.41 119 ASP A N 1
ATOM 919 C CA . ASP A 1 119 ? 16.410 18.147 -2.693 1.00 39.41 119 ASP A CA 1
ATOM 920 C C . ASP A 1 119 ? 16.251 19.018 -1.446 1.00 39.41 119 ASP A C 1
ATOM 922 O O . ASP A 1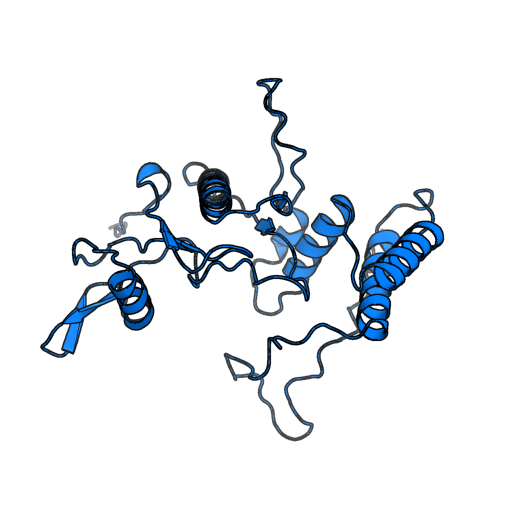 119 ? 15.479 19.979 -1.405 1.00 39.41 119 ASP A O 1
ATOM 926 N N . LEU A 1 120 ? 16.946 18.618 -0.378 1.00 44.12 120 LEU A N 1
ATOM 927 C CA . LEU A 1 120 ? 16.900 19.242 0.949 1.00 44.12 120 LEU A CA 1
ATOM 928 C C . LEU A 1 120 ? 17.403 20.707 0.959 1.00 44.12 120 LEU A C 1
ATOM 930 O O . LEU A 1 120 ? 17.485 21.308 2.026 1.00 44.12 120 LEU A O 1
ATOM 934 N N . HIS A 1 121 ? 17.778 21.279 -0.193 1.00 42.69 121 HIS A N 1
ATOM 935 C CA . HIS A 1 121 ? 18.558 22.517 -0.283 1.00 42.69 121 HIS A CA 1
ATOM 936 C C . HIS A 1 121 ? 17.803 23.783 -0.714 1.00 42.69 121 HIS A C 1
ATOM 938 O O . HIS A 1 121 ? 18.352 24.866 -0.521 1.00 42.69 121 HIS A O 1
ATOM 944 N N . LEU A 1 122 ? 16.591 23.719 -1.286 1.00 42.78 122 LEU A N 1
ATOM 945 C CA . LEU A 1 122 ? 16.048 24.899 -1.997 1.00 42.78 122 LEU A CA 1
ATOM 946 C C . LEU A 1 122 ? 14.701 25.462 -1.535 1.00 42.78 122 LEU A C 1
ATOM 948 O O . LEU A 1 122 ? 14.292 26.488 -2.072 1.00 42.78 122 LEU A O 1
ATOM 952 N N . GLY A 1 123 ? 14.037 24.889 -0.524 1.00 42.25 123 GLY A N 1
ATOM 953 C CA . GLY A 1 123 ? 12.929 25.553 0.197 1.00 42.25 123 GLY A CA 1
ATOM 954 C C . GLY A 1 123 ? 11.736 26.041 -0.648 1.00 42.25 123 GLY A C 1
ATOM 955 O O . GLY A 1 123 ? 10.865 26.742 -0.141 1.00 42.25 123 GLY A O 1
ATOM 956 N N . LEU A 1 124 ? 11.676 25.678 -1.928 1.00 38.28 124 LEU A N 1
ATOM 957 C CA . LEU A 1 124 ? 10.639 26.047 -2.876 1.00 38.28 124 LEU A CA 1
ATOM 958 C C . LEU A 1 124 ? 10.251 24.789 -3.623 1.00 38.28 124 LEU A C 1
ATOM 960 O O . LEU A 1 124 ? 11.030 24.251 -4.408 1.00 38.28 124 LEU A O 1
ATOM 964 N N . VAL A 1 125 ? 9.034 24.321 -3.376 1.00 41.84 125 VAL A N 1
ATOM 965 C CA . VAL A 1 125 ? 8.550 23.106 -4.005 1.00 41.84 125 VAL A CA 1
ATOM 966 C C . VAL A 1 125 ? 7.267 23.396 -4.760 1.00 41.84 125 VAL A C 1
ATOM 968 O O . VAL A 1 125 ? 6.206 23.642 -4.189 1.00 41.84 125 VAL A O 1
ATOM 971 N N . SER A 1 126 ? 7.380 23.381 -6.084 1.00 38.75 126 SER A N 1
ATOM 972 C CA . SER A 1 126 ? 6.232 23.399 -6.981 1.00 38.75 126 SER A CA 1
ATOM 973 C C . SER A 1 126 ? 5.757 21.955 -7.166 1.00 38.75 126 SER A C 1
ATOM 975 O O . SER A 1 126 ? 6.258 21.208 -8.006 1.00 38.75 126 SER A O 1
ATOM 977 N N . TYR A 1 127 ? 4.846 21.531 -6.288 1.00 40.16 127 TYR A N 1
ATOM 978 C CA . TYR A 1 127 ? 4.302 20.174 -6.220 1.00 40.16 127 TYR A CA 1
ATOM 979 C C . TYR A 1 127 ? 3.097 19.987 -7.152 1.00 40.16 127 TYR A C 1
ATOM 981 O O . TYR A 1 127 ? 2.107 20.710 -7.043 1.00 40.16 127 TYR A O 1
ATOM 989 N N . SER A 1 128 ? 3.088 18.933 -7.974 1.00 46.94 128 SER A N 1
ATOM 990 C CA . SER A 1 128 ? 1.829 18.350 -8.470 1.00 46.94 128 SER A CA 1
ATOM 991 C C . SER A 1 128 ? 1.987 16.890 -8.895 1.00 46.94 128 SER A C 1
ATOM 993 O O . SER A 1 128 ? 1.779 16.537 -10.056 1.00 46.94 128 SER A O 1
ATOM 995 N N . TYR A 1 129 ? 2.414 16.023 -7.975 1.00 62.66 129 TYR A N 1
ATOM 996 C CA . TYR A 1 129 ? 2.765 14.657 -8.346 1.00 62.66 129 TYR A CA 1
ATOM 997 C C . TYR A 1 129 ? 2.443 13.635 -7.233 1.00 62.66 129 TYR A C 1
ATOM 999 O O . TYR A 1 129 ? 2.513 13.961 -6.058 1.00 62.66 129 TYR A O 1
ATOM 1007 N N . LEU A 1 130 ? 1.999 12.434 -7.624 1.00 68.06 130 LEU A N 1
ATOM 1008 C CA . LEU A 1 130 ? 1.296 11.397 -6.850 1.00 68.06 130 LEU A CA 1
ATOM 1009 C C . LEU A 1 130 ? 2.081 10.054 -6.710 1.00 68.06 130 LEU A C 1
ATOM 1011 O O . LEU A 1 130 ? 1.510 9.057 -6.273 1.00 68.06 130 LEU A O 1
ATOM 1015 N N . LEU A 1 131 ? 3.355 9.968 -7.114 1.00 84.38 131 LEU A N 1
ATOM 1016 C CA . LEU A 1 131 ? 4.228 8.798 -6.897 1.00 84.38 131 LEU A CA 1
ATOM 1017 C C . LEU A 1 131 ? 5.464 9.198 -6.087 1.00 84.38 131 LEU A C 1
ATOM 1019 O O . LEU A 1 131 ? 6.226 10.064 -6.520 1.00 84.38 131 LEU A O 1
ATOM 1023 N N . PHE A 1 132 ? 5.679 8.512 -4.965 1.00 89.38 132 PHE A N 1
ATOM 1024 C CA . PHE A 1 132 ? 6.860 8.624 -4.112 1.00 89.38 132 PHE A CA 1
ATOM 1025 C C . PHE A 1 132 ? 7.829 7.469 -4.403 1.00 89.38 132 PHE A C 1
ATOM 1027 O O . PHE A 1 132 ? 7.509 6.301 -4.163 1.00 89.38 132 PHE A O 1
ATOM 1034 N N . ASP A 1 133 ? 9.000 7.789 -4.961 1.00 91.19 133 ASP A N 1
ATOM 1035 C CA . ASP A 1 133 ? 10.058 6.814 -5.248 1.00 91.19 133 ASP A CA 1
ATOM 1036 C C . ASP A 1 133 ? 10.957 6.628 -4.016 1.00 91.19 133 ASP A C 1
ATOM 1038 O O . ASP A 1 133 ? 11.910 7.373 -3.789 1.00 91.19 133 ASP A O 1
ATOM 1042 N N . CYS A 1 134 ? 10.638 5.616 -3.214 1.00 93.44 134 CYS A N 1
ATOM 1043 C CA . CYS A 1 134 ? 11.340 5.259 -1.984 1.00 93.44 134 CYS A CA 1
ATOM 1044 C C . CYS A 1 134 ? 12.197 3.996 -2.167 1.00 93.44 134 CYS A C 1
ATOM 1046 O O . CYS A 1 134 ? 12.469 3.281 -1.206 1.00 93.44 134 CYS A O 1
ATOM 1048 N N . ARG A 1 135 ? 12.658 3.701 -3.392 1.00 92.94 135 ARG A N 1
ATOM 1049 C CA . ARG A 1 135 ? 13.510 2.526 -3.677 1.00 92.94 135 ARG A CA 1
ATOM 1050 C C . ARG A 1 135 ? 14.912 2.597 -3.062 1.00 92.94 135 ARG A C 1
ATOM 1052 O O . ARG A 1 135 ? 15.636 1.610 -3.112 1.00 92.94 135 ARG A O 1
ATOM 1059 N N . HIS A 1 136 ? 15.292 3.747 -2.511 1.00 90.94 136 HIS A N 1
ATOM 1060 C CA . HIS A 1 136 ? 16.550 3.959 -1.793 1.00 90.94 136 HIS A CA 1
ATOM 1061 C C . HIS A 1 136 ? 16.453 3.629 -0.294 1.00 90.94 136 HIS A C 1
ATOM 1063 O O . HIS A 1 136 ? 17.485 3.531 0.360 1.00 90.94 136 HIS A O 1
ATOM 1069 N N . VAL A 1 137 ? 15.238 3.462 0.243 1.00 91.75 137 VAL A N 1
ATOM 1070 C CA . VAL A 1 137 ? 14.989 3.173 1.661 1.00 91.75 137 VAL A CA 1
ATOM 1071 C C . VAL A 1 137 ? 15.597 1.829 2.059 1.00 91.75 137 VAL A C 1
ATOM 1073 O O . VAL A 1 137 ? 15.516 0.850 1.320 1.00 91.75 137 VAL A O 1
ATOM 1076 N N . THR A 1 138 ? 16.185 1.773 3.250 1.00 91.69 138 THR A N 1
ATOM 1077 C CA . THR A 1 138 ? 16.879 0.593 3.777 1.00 91.69 138 THR A CA 1
ATOM 1078 C C . THR A 1 138 ? 16.348 0.116 5.126 1.00 91.69 138 THR A C 1
ATOM 1080 O O . THR A 1 138 ? 16.457 -1.075 5.417 1.00 91.69 138 THR A O 1
ATOM 1083 N N . THR A 1 139 ? 15.737 0.997 5.923 1.00 93.50 139 THR A N 1
ATOM 1084 C CA . THR A 1 139 ? 15.277 0.692 7.291 1.00 93.50 139 THR A CA 1
ATOM 1085 C C . THR A 1 139 ? 13.759 0.790 7.440 1.00 93.50 139 THR A C 1
ATOM 1087 O O . THR A 1 139 ? 13.083 1.461 6.660 1.00 93.50 139 THR A O 1
ATOM 1090 N N . CYS A 1 140 ? 13.204 0.146 8.469 1.00 95.81 140 CYS A N 1
ATOM 1091 C CA . CYS A 1 140 ? 11.789 0.269 8.815 1.00 95.81 140 CYS A CA 1
ATOM 1092 C C . CYS A 1 140 ? 11.419 1.695 9.259 1.00 95.81 140 CYS A C 1
ATOM 1094 O O . CYS A 1 140 ? 10.299 2.126 9.000 1.00 95.81 140 CYS A O 1
ATOM 1096 N N . GLN A 1 141 ? 12.347 2.445 9.869 1.00 96.19 141 GLN A N 1
ATOM 1097 C CA . GLN A 1 141 ? 12.111 3.847 10.240 1.00 96.19 141 GLN A CA 1
ATOM 1098 C C . GLN A 1 141 ? 11.926 4.725 8.997 1.00 96.19 141 GLN A C 1
ATOM 1100 O O . GLN A 1 141 ? 10.940 5.442 8.889 1.00 96.19 141 GLN A O 1
ATOM 1105 N N . GLU A 1 142 ? 12.815 4.604 8.012 1.00 95.38 142 GLU A N 1
ATOM 1106 C CA . GLU A 1 142 ? 12.687 5.326 6.740 1.00 95.38 142 GLU A CA 1
ATOM 1107 C C . GLU A 1 142 ? 11.405 4.932 5.980 1.00 95.38 142 GLU A C 1
ATOM 1109 O O . GLU A 1 142 ? 10.780 5.773 5.331 1.00 95.38 142 GLU A O 1
ATOM 1114 N N . MET A 1 143 ? 10.977 3.661 6.070 1.00 96.81 143 MET A N 1
ATOM 1115 C CA . MET A 1 143 ? 9.670 3.246 5.545 1.00 96.81 143 MET A CA 1
ATOM 1116 C C . MET A 1 143 ? 8.530 3.980 6.249 1.00 96.81 143 MET A C 1
ATOM 1118 O O . MET A 1 143 ? 7.620 4.468 5.581 1.00 96.81 143 MET A O 1
ATOM 1122 N N . PHE A 1 144 ? 8.567 4.040 7.580 1.00 98.06 144 PHE A N 1
ATOM 1123 C CA . PHE A 1 144 ? 7.558 4.720 8.379 1.00 98.06 144 PHE A CA 1
ATOM 1124 C C . PHE A 1 144 ? 7.473 6.208 8.023 1.00 98.06 144 PHE A C 1
ATOM 1126 O O . PHE A 1 144 ? 6.388 6.695 7.709 1.00 98.06 144 PHE A O 1
ATOM 1133 N N . ASP A 1 145 ? 8.607 6.903 7.945 1.00 96.50 145 ASP A N 1
ATOM 1134 C CA . ASP A 1 145 ? 8.667 8.329 7.605 1.00 96.50 145 ASP A CA 1
ATOM 1135 C C . ASP A 1 145 ? 8.099 8.603 6.196 1.00 96.50 145 ASP A C 1
ATOM 1137 O O . ASP A 1 145 ? 7.328 9.549 5.976 1.00 96.50 145 ASP A O 1
ATOM 1141 N N . ALA A 1 146 ? 8.410 7.727 5.234 1.00 95.19 146 ALA A N 1
ATOM 1142 C CA . ALA A 1 146 ? 7.850 7.787 3.886 1.00 95.19 146 ALA A CA 1
ATOM 1143 C C . ALA A 1 146 ? 6.326 7.556 3.865 1.00 95.19 146 ALA A C 1
ATOM 1145 O O . ALA A 1 146 ? 5.615 8.191 3.080 1.00 95.19 146 ALA A O 1
ATOM 1146 N N . LEU A 1 147 ? 5.802 6.672 4.721 1.00 97.44 147 LEU A N 1
ATOM 1147 C CA . LEU A 1 147 ? 4.361 6.427 4.852 1.00 97.44 147 LEU A CA 1
ATOM 1148 C C . LEU A 1 147 ? 3.643 7.586 5.552 1.00 97.44 147 LEU A C 1
ATOM 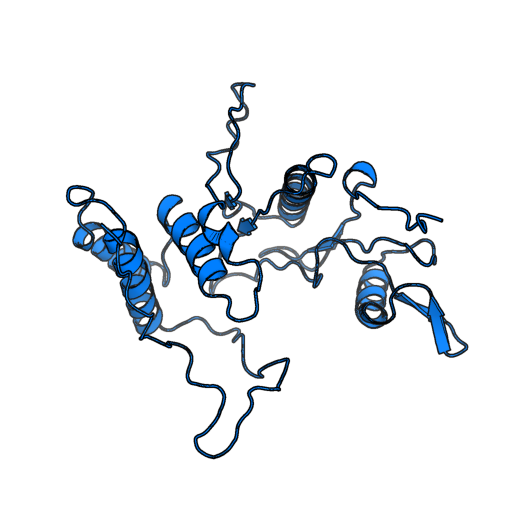1150 O O . LEU A 1 147 ? 2.564 7.973 5.107 1.00 97.44 147 LEU A O 1
ATOM 1154 N N . CYS A 1 148 ? 4.247 8.204 6.565 1.00 96.94 148 CYS A N 1
ATOM 1155 C CA . CYS A 1 148 ? 3.727 9.423 7.188 1.00 96.94 148 CYS A CA 1
ATOM 1156 C C . CYS A 1 148 ? 3.605 10.560 6.162 1.00 96.94 148 CYS A C 1
ATOM 1158 O O . CYS A 1 148 ? 2.544 11.174 6.034 1.00 96.94 148 CYS A O 1
ATOM 1160 N N . THR A 1 149 ? 4.644 10.762 5.345 1.00 93.94 149 THR A N 1
ATOM 1161 C CA . THR A 1 149 ? 4.632 11.738 4.241 1.00 93.94 149 THR A CA 1
ATOM 1162 C C . THR A 1 149 ? 3.527 11.425 3.228 1.00 93.94 149 THR A C 1
ATOM 1164 O O . THR A 1 149 ? 2.795 12.316 2.790 1.00 93.94 149 THR A O 1
ATOM 1167 N N . HIS A 1 150 ? 3.361 10.145 2.880 1.00 94.25 150 HIS A N 1
ATOM 1168 C CA . HIS A 1 150 ? 2.300 9.688 1.987 1.00 94.25 150 HIS A CA 1
ATOM 1169 C C . HIS A 1 150 ? 0.907 10.006 2.539 1.00 94.25 150 HIS A C 1
ATOM 1171 O O . HIS A 1 150 ? 0.063 10.514 1.797 1.00 94.25 150 HIS A O 1
ATOM 1177 N N . ILE A 1 151 ? 0.654 9.702 3.816 1.00 95.75 151 ILE A N 1
ATOM 1178 C CA . ILE A 1 151 ? -0.637 9.946 4.470 1.00 95.75 151 ILE A CA 1
ATOM 1179 C C . ILE A 1 151 ? -0.917 11.446 4.497 1.00 95.75 151 ILE A C 1
ATOM 1181 O O . ILE A 1 151 ? -1.969 11.869 4.026 1.00 95.75 151 ILE A O 1
ATOM 1185 N N . GLN A 1 152 ? 0.040 12.262 4.942 1.00 94.12 152 GLN A N 1
ATOM 1186 C CA . GLN A 1 152 ? -0.111 13.716 4.987 1.00 94.12 152 GLN A CA 1
ATOM 1187 C C . GLN A 1 152 ? -0.475 14.296 3.611 1.00 94.12 152 GLN A C 1
ATOM 1189 O O . GLN A 1 152 ? -1.435 15.061 3.473 1.00 94.12 152 GLN A O 1
ATOM 1194 N N . PHE A 1 153 ? 0.264 13.890 2.575 1.00 91.56 153 PHE A N 1
ATOM 1195 C CA . PHE A 1 153 ? 0.031 14.334 1.206 1.00 91.56 153 PHE A CA 1
ATOM 1196 C C . PHE A 1 153 ? -1.329 13.884 0.661 1.00 91.56 153 PHE A C 1
ATOM 1198 O O . PHE A 1 153 ? -2.014 14.658 -0.011 1.00 91.56 153 PHE A O 1
ATOM 1205 N N . SER A 1 154 ? -1.710 12.633 0.925 1.00 92.50 154 SER A N 1
ATOM 1206 C CA . SER A 1 154 ? -2.939 12.040 0.394 1.00 92.50 154 SER A CA 1
ATOM 1207 C C . SER A 1 154 ? -4.176 12.579 1.101 1.00 92.50 154 SER A C 1
ATOM 1209 O O . SER A 1 154 ? -5.193 12.806 0.450 1.00 92.50 154 SER A O 1
ATOM 1211 N N . THR A 1 155 ? -4.084 12.844 2.405 1.00 94.62 155 THR A N 1
ATOM 1212 C CA . THR A 1 155 ? -5.165 13.414 3.213 1.00 94.62 155 THR A CA 1
ATOM 1213 C C . THR A 1 155 ? -5.456 14.859 2.817 1.00 94.62 155 THR A C 1
ATOM 1215 O O . THR A 1 155 ? -6.624 15.211 2.668 1.00 94.62 155 THR A O 1
ATOM 1218 N N . ASN A 1 156 ? -4.425 15.695 2.617 1.00 92.44 156 ASN A N 1
ATOM 1219 C CA . ASN A 1 156 ? -4.542 17.069 2.100 1.00 92.44 156 ASN A CA 1
ATOM 1220 C C . ASN A 1 156 ? -5.745 17.853 2.676 1.00 92.44 156 ASN A C 1
ATOM 1222 O O . ASN A 1 156 ? -6.585 18.379 1.939 1.00 92.44 156 ASN A O 1
ATOM 1226 N N . ASN A 1 157 ? -5.856 17.881 4.007 1.00 91.69 157 ASN A N 1
ATOM 1227 C CA . ASN A 1 157 ? -6.927 18.564 4.743 1.00 91.69 157 ASN A CA 1
ATOM 1228 C C . ASN A 1 157 ? -8.348 18.203 4.255 1.00 91.69 157 ASN A C 1
ATOM 1230 O O . ASN A 1 157 ? -9.224 19.060 4.170 1.00 91.69 157 ASN A O 1
ATOM 1234 N N . GLY A 1 158 ? -8.564 16.941 3.877 1.00 93.06 158 GLY A N 1
ATOM 1235 C CA . GLY A 1 158 ? -9.842 16.417 3.389 1.00 93.06 158 GLY A CA 1
ATOM 1236 C C . GLY A 1 158 ? -10.031 16.487 1.871 1.00 93.06 158 GLY A C 1
ATOM 1237 O O . GLY A 1 158 ? -10.911 15.814 1.338 1.00 93.06 158 GLY A O 1
ATOM 1238 N N . ASN A 1 159 ? -9.193 17.223 1.136 1.00 92.12 159 ASN A N 1
ATOM 1239 C CA . ASN A 1 159 ? -9.207 17.216 -0.328 1.00 92.12 159 ASN A CA 1
ATOM 1240 C C . ASN A 1 159 ? -8.317 16.083 -0.864 1.00 92.12 159 ASN A C 1
ATOM 1242 O O . ASN A 1 159 ? -7.199 16.320 -1.331 1.00 92.12 159 ASN A O 1
ATOM 1246 N N . ILE A 1 160 ? -8.822 14.854 -0.747 1.00 92.12 160 ILE A N 1
ATOM 1247 C CA . ILE A 1 160 ? -8.057 13.618 -0.937 1.00 92.12 160 ILE A CA 1
ATOM 1248 C C . ILE A 1 160 ? -7.342 13.562 -2.294 1.00 92.12 160 ILE A C 1
ATOM 1250 O O . ILE A 1 160 ? -7.944 13.749 -3.355 1.00 92.12 160 ILE A O 1
ATOM 1254 N N . ARG A 1 161 ? -6.051 13.221 -2.261 1.00 89.50 161 ARG A N 1
ATOM 1255 C CA . ARG A 1 161 ? -5.209 12.986 -3.440 1.00 89.50 161 ARG A CA 1
ATOM 1256 C C . ARG A 1 161 ? -4.804 11.518 -3.483 1.00 89.50 161 ARG A C 1
ATOM 1258 O O . ARG A 1 161 ? -4.329 10.974 -2.496 1.00 89.50 161 ARG A O 1
ATOM 1265 N N . SER A 1 162 ? -4.977 10.863 -4.629 1.00 90.38 162 SER A N 1
ATOM 1266 C CA . SER A 1 162 ? -4.454 9.503 -4.815 1.00 90.38 162 SER A CA 1
ATOM 1267 C C . SER A 1 162 ? -2.932 9.542 -4.817 1.00 90.38 162 SER A C 1
ATOM 1269 O O . SER A 1 162 ? -2.382 10.387 -5.503 1.00 90.38 162 SER A O 1
ATOM 1271 N N . ALA A 1 163 ? -2.250 8.629 -4.136 1.00 91.12 163 ALA A N 1
ATOM 1272 C CA . ALA A 1 163 ? -0.803 8.502 -4.254 1.00 91.12 163 ALA A CA 1
ATOM 1273 C C . ALA A 1 163 ? -0.352 7.041 -4.163 1.00 91.12 163 ALA A C 1
ATOM 1275 O O . ALA A 1 163 ? -1.117 6.165 -3.761 1.00 91.12 163 ALA A O 1
ATOM 1276 N N . ILE A 1 164 ? 0.896 6.770 -4.542 1.00 93.94 164 ILE A N 1
ATOM 1277 C CA . ILE A 1 164 ? 1.569 5.489 -4.305 1.00 93.94 164 ILE A CA 1
ATOM 1278 C C . ILE A 1 164 ? 2.993 5.736 -3.811 1.00 93.94 164 ILE A C 1
ATOM 1280 O O . ILE A 1 164 ? 3.692 6.592 -4.346 1.00 93.94 164 ILE A O 1
ATOM 1284 N N . THR A 1 165 ? 3.428 4.966 -2.816 1.00 94.75 165 THR A N 1
ATOM 1285 C CA . THR A 1 165 ? 4.827 4.919 -2.373 1.00 94.75 165 THR A CA 1
ATOM 1286 C C . THR A 1 165 ? 5.434 3.595 -2.804 1.00 94.75 165 THR A C 1
ATOM 1288 O O . THR A 1 165 ? 4.878 2.535 -2.515 1.00 94.75 165 THR A O 1
ATOM 1291 N N . VAL A 1 166 ? 6.549 3.647 -3.533 1.00 95.00 166 VAL A N 1
ATOM 1292 C CA . VAL A 1 166 ? 7.233 2.462 -4.061 1.00 95.00 166 VAL A CA 1
ATOM 1293 C C . VAL A 1 166 ? 8.515 2.225 -3.274 1.00 95.00 166 VAL A C 1
ATOM 1295 O O . VAL A 1 166 ? 9.470 2.986 -3.394 1.00 95.00 166 VAL A O 1
ATOM 1298 N N . PHE A 1 167 ? 8.532 1.148 -2.495 1.00 95.06 167 PHE A N 1
ATOM 1299 C CA . PHE A 1 167 ? 9.705 0.666 -1.763 1.00 95.06 167 PHE A CA 1
ATOM 1300 C C . PHE A 1 167 ? 10.630 -0.185 -2.650 1.00 95.06 167 PHE A C 1
ATOM 1302 O O . PHE A 1 167 ? 10.259 -0.498 -3.789 1.00 95.06 167 PHE A O 1
ATOM 1309 N N . PRO A 1 168 ? 11.839 -0.552 -2.175 1.00 93.62 168 PRO A N 1
ATOM 1310 C CA . PRO A 1 168 ? 12.776 -1.339 -2.968 1.00 93.62 168 PRO A CA 1
ATOM 1311 C C . PRO A 1 168 ? 12.139 -2.631 -3.506 1.00 93.62 168 PRO A C 1
ATOM 1313 O O . PRO A 1 168 ? 11.398 -3.306 -2.782 1.00 93.62 168 PRO A O 1
ATOM 1316 N N . PRO A 1 169 ? 12.399 -2.991 -4.776 1.00 91.56 169 PRO A N 1
ATOM 1317 C CA . PRO A 1 169 ? 11.873 -4.222 -5.347 1.00 91.56 169 PRO A CA 1
ATOM 1318 C C . PRO A 1 169 ? 12.499 -5.444 -4.665 1.00 91.56 169 PRO A C 1
ATOM 1320 O O . PRO A 1 169 ? 13.638 -5.399 -4.201 1.00 91.56 169 PRO A O 1
ATOM 1323 N N . ARG A 1 170 ? 11.770 -6.563 -4.664 1.00 88.19 170 ARG A N 1
ATOM 1324 C CA . ARG A 1 170 ? 12.283 -7.853 -4.186 1.00 88.19 170 ARG A CA 1
ATOM 1325 C C . ARG A 1 170 ? 13.564 -8.242 -4.929 1.00 88.19 170 ARG A C 1
ATOM 1327 O O . ARG A 1 170 ? 13.597 -8.213 -6.161 1.00 88.19 170 ARG A O 1
ATOM 1334 N N . THR A 1 171 ? 14.563 -8.705 -4.184 1.00 82.38 171 THR A N 1
ATOM 1335 C CA . THR A 1 171 ? 15.786 -9.322 -4.712 1.00 82.38 171 THR A CA 1
ATOM 1336 C C . THR A 1 171 ? 15.945 -10.739 -4.161 1.00 82.38 171 THR A C 1
ATOM 1338 O O . THR A 1 171 ? 15.323 -11.101 -3.168 1.00 82.38 171 THR A O 1
ATOM 1341 N N . SER A 1 172 ? 16.766 -11.569 -4.807 1.00 71.62 172 SER A N 1
ATOM 1342 C CA . SER A 1 172 ? 17.067 -12.931 -4.332 1.00 71.62 172 SER A CA 1
ATOM 1343 C C . SER A 1 172 ? 17.965 -12.958 -3.090 1.00 71.62 172 SER A C 1
ATOM 1345 O O . SER A 1 172 ? 18.057 -13.981 -2.420 1.00 71.62 172 SER A O 1
ATOM 1347 N N . SER A 1 173 ? 18.653 -11.853 -2.801 1.00 65.44 173 SER A N 1
ATOM 1348 C CA . SER A 1 173 ? 19.724 -11.781 -1.807 1.00 65.44 173 SER A CA 1
ATOM 1349 C C . SER A 1 173 ? 19.294 -11.233 -0.447 1.00 65.44 173 SER A C 1
ATOM 1351 O O . SER A 1 173 ? 20.109 -11.234 0.475 1.00 65.44 173 SER A O 1
ATOM 1353 N N . ARG A 1 174 ? 18.064 -10.719 -0.305 1.00 68.44 174 ARG A N 1
ATOM 1354 C CA . ARG A 1 174 ? 17.593 -10.069 0.928 1.00 68.44 174 ARG A CA 1
ATOM 1355 C C . ARG A 1 174 ? 16.116 -10.350 1.199 1.00 68.44 174 ARG A C 1
ATOM 1357 O O . ARG A 1 174 ? 15.373 -10.699 0.286 1.00 68.44 174 ARG A O 1
ATOM 1364 N N . SER A 1 175 ? 15.706 -10.160 2.453 1.00 77.00 175 SER A N 1
ATOM 1365 C CA . SER A 1 175 ? 14.295 -10.191 2.851 1.00 77.00 175 SER A CA 1
ATOM 1366 C C . SER A 1 175 ? 13.487 -9.087 2.153 1.00 77.00 175 SER A C 1
ATOM 1368 O O . SER A 1 175 ? 14.029 -8.066 1.726 1.00 77.00 175 SER A O 1
ATOM 1370 N N . ASP A 1 176 ? 12.176 -9.291 2.033 1.00 89.62 176 ASP A N 1
ATOM 1371 C CA . ASP A 1 176 ? 11.274 -8.324 1.406 1.00 89.62 176 ASP A CA 1
ATOM 1372 C C . ASP A 1 176 ? 11.028 -7.089 2.286 1.00 89.62 176 ASP A C 1
ATOM 1374 O O . ASP A 1 176 ? 10.858 -7.194 3.500 1.00 89.62 176 ASP A O 1
ATOM 1378 N N . PHE A 1 177 ? 10.829 -5.941 1.638 1.00 93.44 177 PHE A N 1
ATOM 1379 C CA . PHE A 1 177 ? 10.145 -4.800 2.246 1.00 93.44 177 PHE A CA 1
ATOM 1380 C C . PHE A 1 177 ? 8.641 -5.070 2.286 1.00 93.44 177 PHE A C 1
ATOM 1382 O O . PHE A 1 177 ? 8.029 -5.331 1.246 1.00 93.44 177 PHE A O 1
ATOM 1389 N N . ARG A 1 178 ? 8.027 -5.020 3.474 1.00 95.44 178 ARG A N 1
ATOM 1390 C CA . ARG A 1 178 ? 6.596 -5.302 3.652 1.00 95.44 178 ARG A CA 1
ATOM 1391 C C . ARG A 1 178 ? 5.954 -4.354 4.654 1.00 95.44 178 ARG A C 1
ATOM 1393 O O . ARG A 1 178 ? 6.426 -4.204 5.775 1.00 95.44 178 ARG A O 1
ATOM 1400 N N . VAL A 1 179 ? 4.820 -3.796 4.243 1.00 97.50 179 VAL A N 1
ATOM 1401 C CA . VAL A 1 179 ? 3.785 -3.297 5.151 1.00 97.50 179 VAL A CA 1
ATOM 1402 C C . VAL A 1 179 ? 2.862 -4.479 5.416 1.00 97.50 179 VAL A C 1
ATOM 1404 O O . VAL A 1 179 ? 2.326 -5.058 4.470 1.00 97.50 179 VAL A O 1
ATOM 1407 N N . TRP A 1 180 ? 2.751 -4.902 6.671 1.00 97.38 180 TRP A N 1
ATOM 1408 C CA . TRP A 1 180 ? 1.946 -6.072 7.029 1.00 97.38 180 TRP A CA 1
ATOM 1409 C C . TRP A 1 180 ? 0.462 -5.722 7.108 1.00 97.38 180 TRP A C 1
ATOM 1411 O O . TRP A 1 180 ? -0.386 -6.575 6.856 1.00 97.38 180 TRP A O 1
ATOM 1421 N N . ASN A 1 181 ? 0.159 -4.463 7.420 1.00 97.88 181 ASN A N 1
ATOM 1422 C CA . ASN A 1 181 ? -1.198 -3.956 7.475 1.00 97.88 181 ASN A CA 1
ATOM 1423 C C . ASN A 1 181 ? -1.882 -4.094 6.104 1.00 97.88 181 ASN A C 1
ATOM 1425 O O . ASN A 1 181 ? -1.312 -3.680 5.089 1.00 97.88 181 ASN A O 1
ATOM 1429 N N . PRO A 1 182 ? -3.131 -4.588 6.053 1.00 94.50 182 PRO A N 1
ATOM 1430 C CA . PRO A 1 182 ? -3.922 -4.585 4.824 1.00 94.50 182 PRO A CA 1
ATOM 1431 C C . PRO A 1 182 ? -4.202 -3.173 4.280 1.00 94.50 182 PRO A C 1
ATOM 1433 O O . PRO A 1 182 ? -4.353 -2.991 3.071 1.00 94.50 182 PRO A O 1
ATOM 1436 N N . GLN A 1 183 ? -4.289 -2.178 5.170 1.00 97.31 183 GLN A N 1
ATOM 1437 C CA . GLN A 1 183 ? -4.516 -0.761 4.876 1.00 97.31 183 GLN A CA 1
ATOM 1438 C C . GLN A 1 183 ? -3.642 0.093 5.807 1.00 97.31 183 GLN A C 1
ATOM 1440 O O . GLN A 1 183 ? -3.309 -0.342 6.905 1.00 97.31 183 GLN A O 1
ATOM 1445 N N . LEU A 1 184 ? -3.282 1.313 5.395 1.00 98.00 184 LEU A N 1
ATOM 1446 C CA . LEU A 1 184 ? -2.468 2.206 6.235 1.00 98.00 184 LEU A CA 1
ATOM 1447 C C . LEU A 1 184 ? -3.216 2.706 7.478 1.00 98.00 184 LEU A C 1
ATOM 1449 O O . LEU A 1 184 ? -2.592 2.956 8.500 1.00 98.00 184 LEU A O 1
ATOM 1453 N N . LEU A 1 185 ? -4.537 2.857 7.379 1.00 97.75 185 LEU A N 1
ATOM 1454 C CA . LEU A 1 185 ? -5.404 3.313 8.460 1.00 97.75 185 LEU A CA 1
ATOM 1455 C C . LEU A 1 185 ? -6.525 2.292 8.638 1.00 97.75 185 LEU A C 1
ATOM 1457 O O . LEU A 1 185 ? -7.309 2.061 7.717 1.00 97.75 185 LEU A O 1
ATOM 1461 N N . SER A 1 186 ? -6.589 1.669 9.809 1.00 97.50 186 SER A N 1
ATOM 1462 C CA . SER A 1 186 ? -7.642 0.727 10.191 1.00 97.50 186 SER A CA 1
ATOM 1463 C C . SER A 1 186 ? -7.849 0.773 11.700 1.00 97.50 186 SER A C 1
ATOM 1465 O O . SER A 1 186 ? -6.901 1.030 12.445 1.00 97.50 186 SER A O 1
ATOM 1467 N N . TYR A 1 187 ? -9.079 0.514 12.137 1.00 98.44 187 TYR A N 1
ATOM 1468 C CA . TYR A 1 187 ? -9.404 0.410 13.555 1.00 98.44 187 TYR A CA 1
ATOM 1469 C C . TYR A 1 187 ? -9.066 -0.979 14.099 1.00 98.44 187 TYR A C 1
ATOM 1471 O O . TYR A 1 187 ? -9.209 -1.979 13.394 1.00 98.44 187 TYR A O 1
ATOM 1479 N N . ALA A 1 188 ? -8.612 -1.047 15.345 1.00 98.50 188 ALA A N 1
ATOM 1480 C CA . ALA A 1 188 ? -8.330 -2.300 16.031 1.00 98.50 188 ALA A CA 1
ATOM 1481 C C . ALA A 1 188 ? -9.618 -3.062 16.388 1.00 98.50 188 ALA A C 1
ATOM 1483 O O . ALA A 1 188 ? -10.698 -2.476 16.472 1.00 98.50 188 ALA A O 1
ATOM 1484 N N . GLY A 1 189 ? -9.490 -4.372 16.606 1.00 98.31 189 GLY A N 1
ATOM 1485 C CA . GLY A 1 189 ? -10.552 -5.240 17.106 1.00 98.31 189 GLY A CA 1
ATOM 1486 C C . GLY A 1 189 ? -10.080 -6.047 18.313 1.00 98.31 189 GLY A C 1
ATOM 1487 O O . GLY A 1 189 ? -9.124 -6.811 18.216 1.00 98.31 189 GLY A O 1
ATOM 1488 N N . TYR A 1 190 ? -10.765 -5.922 19.445 1.00 98.06 190 TYR A N 1
ATOM 1489 C CA . TYR A 1 190 ? -10.426 -6.602 20.695 1.00 98.06 190 TYR A CA 1
ATOM 1490 C C . TYR A 1 190 ? -11.477 -7.648 21.028 1.00 98.06 190 TYR A C 1
ATOM 1492 O O . TYR A 1 190 ? -12.651 -7.321 21.190 1.00 98.06 190 TYR A O 1
ATOM 1500 N N . LYS A 1 191 ? -11.063 -8.909 21.154 1.00 97.00 191 LYS A N 1
ATOM 1501 C CA . LYS A 1 191 ? -11.945 -9.997 21.574 1.00 97.00 191 LYS A CA 1
ATOM 1502 C C . LYS A 1 191 ? -11.907 -10.152 23.094 1.00 97.00 191 LYS A C 1
ATOM 1504 O O . LYS A 1 191 ? -10.860 -10.445 23.664 1.00 97.00 191 LYS A O 1
ATOM 1509 N N . ASN A 1 192 ? -13.057 -9.993 23.735 1.00 94.31 192 ASN A N 1
ATOM 1510 C CA . ASN A 1 192 ? -13.223 -10.139 25.176 1.00 94.31 192 ASN A CA 1
ATOM 1511 C C . ASN A 1 192 ? -13.350 -11.613 25.590 1.00 94.31 192 ASN A C 1
ATOM 1513 O O . ASN A 1 192 ? -13.629 -12.497 24.775 1.00 94.31 192 ASN A O 1
ATOM 1517 N N . ALA A 1 193 ? -13.194 -11.876 26.890 1.00 94.50 193 ALA A N 1
ATOM 1518 C CA . ALA A 1 193 ? -13.288 -13.224 27.459 1.00 94.50 193 ALA A CA 1
ATOM 1519 C C . ALA A 1 193 ? -14.677 -13.872 27.287 1.00 94.50 193 ALA A C 1
ATOM 1521 O O . ALA A 1 193 ? -14.775 -15.092 27.183 1.00 94.50 193 ALA A O 1
ATOM 1522 N N . ASP A 1 194 ? -15.740 -13.067 27.229 1.00 95.62 194 ASP A N 1
ATOM 1523 C CA . ASP A 1 194 ? -17.118 -13.513 26.981 1.00 95.62 194 ASP A CA 1
ATOM 1524 C C . ASP A 1 194 ? -17.418 -13.771 25.490 1.00 95.62 194 ASP A C 1
ATOM 1526 O O . ASP A 1 194 ? -18.515 -14.203 25.137 1.00 95.62 194 ASP A O 1
ATOM 1530 N N . GLY A 1 195 ? -16.442 -13.527 24.608 1.00 94.69 195 GLY A N 1
ATOM 1531 C CA . GLY A 1 195 ? -16.559 -13.684 23.162 1.00 94.69 195 GLY A CA 1
ATOM 1532 C C . GLY A 1 195 ? -17.091 -12.454 22.425 1.00 94.69 195 GLY A C 1
ATOM 1533 O O . GLY A 1 195 ? -17.115 -12.475 21.193 1.00 94.69 195 GLY A O 1
ATOM 1534 N N . SER A 1 196 ? -17.478 -11.388 23.133 1.00 96.69 196 SER A N 1
ATOM 1535 C CA . SER A 1 196 ? -17.820 -10.106 22.513 1.00 96.69 196 SER A CA 1
ATOM 1536 C C . SER A 1 196 ? -16.586 -9.442 21.888 1.00 96.69 196 SER A C 1
ATOM 1538 O O . SER A 1 196 ? -15.449 -9.745 22.256 1.00 96.69 196 SER A O 1
ATOM 1540 N N . ILE A 1 197 ? -16.800 -8.558 20.910 1.00 98.00 197 ILE A N 1
ATOM 1541 C CA . ILE A 1 197 ? -15.722 -7.837 20.219 1.00 98.00 197 ILE A CA 1
ATOM 1542 C C . ILE A 1 197 ? -15.951 -6.331 20.357 1.00 98.00 197 ILE A C 1
ATOM 1544 O O . ILE A 1 197 ? -17.054 -5.847 20.102 1.00 98.00 197 ILE A O 1
ATOM 1548 N N . ILE A 1 198 ? -14.904 -5.602 20.740 1.00 98.00 198 ILE A N 1
ATOM 1549 C CA . ILE A 1 198 ? -14.847 -4.135 20.751 1.00 98.00 198 ILE A CA 1
ATOM 1550 C C . ILE A 1 198 ? -14.036 -3.677 19.535 1.00 98.00 198 ILE A C 1
ATOM 1552 O O . ILE A 1 198 ? -12.982 -4.243 19.261 1.00 98.00 198 ILE A O 1
ATOM 1556 N N . GLY A 1 199 ? -14.506 -2.655 18.820 1.00 98.00 199 GLY A N 1
ATOM 1557 C CA . GLY A 1 199 ? -13.839 -2.149 17.615 1.00 98.00 199 GLY A CA 1
ATOM 1558 C C . GLY A 1 199 ? -14.223 -2.931 16.360 1.00 98.00 199 GLY A C 1
ATOM 1559 O O . GLY A 1 199 ? -15.374 -3.345 16.228 1.00 98.00 199 GLY A O 1
ATOM 1560 N N . ASP A 1 200 ? -13.285 -3.107 15.428 1.00 98.00 200 ASP A N 1
ATOM 1561 C CA . ASP A 1 200 ? -13.530 -3.734 14.124 1.00 98.00 200 ASP A CA 1
ATOM 1562 C C . ASP A 1 200 ? -13.246 -5.253 14.142 1.00 98.00 200 ASP A C 1
ATOM 1564 O O . ASP A 1 200 ? -12.082 -5.666 14.212 1.00 98.00 200 ASP A O 1
ATOM 1568 N N . PRO A 1 201 ? -14.274 -6.122 14.017 1.00 97.81 201 PRO A N 1
ATOM 1569 C CA . PRO A 1 201 ? -14.093 -7.571 14.015 1.00 97.81 201 PRO A CA 1
ATOM 1570 C C . PRO A 1 201 ? -13.173 -8.100 12.913 1.00 97.81 201 PRO A C 1
ATOM 1572 O O . PRO A 1 201 ? -12.573 -9.159 13.099 1.00 97.81 201 PRO A O 1
ATOM 1575 N N . ILE A 1 202 ? -13.042 -7.398 11.777 1.00 97.00 202 ILE A N 1
ATOM 1576 C CA . ILE A 1 202 ? -12.190 -7.857 10.668 1.00 97.00 202 ILE A CA 1
ATOM 1577 C C . ILE A 1 202 ? -10.706 -7.850 11.047 1.00 97.00 202 ILE A C 1
ATOM 1579 O O . ILE A 1 202 ? -9.921 -8.612 10.486 1.00 97.00 202 ILE A O 1
ATOM 1583 N N . ASN A 1 203 ? -10.333 -7.009 12.014 1.00 98.06 203 ASN A N 1
ATOM 1584 C CA . ASN A 1 203 ? -8.948 -6.768 12.381 1.00 98.06 203 ASN A CA 1
ATOM 1585 C C . ASN A 1 203 ? -8.518 -7.508 13.647 1.00 98.06 203 ASN A C 1
ATOM 1587 O O . ASN A 1 203 ? -7.351 -7.402 13.995 1.00 98.06 203 ASN A O 1
ATOM 1591 N N . VAL A 1 204 ? -9.386 -8.292 14.300 1.00 98.00 204 VAL A N 1
ATOM 1592 C CA . VAL A 1 204 ? -9.069 -8.986 15.567 1.00 98.00 204 VAL A CA 1
ATOM 1593 C C . VAL A 1 204 ? -7.766 -9.781 15.489 1.00 98.00 204 VAL A C 1
ATOM 1595 O O . VAL A 1 204 ? -6.882 -9.605 16.323 1.00 98.00 204 VAL A O 1
ATOM 1598 N N . GLU A 1 205 ? -7.604 -10.607 14.454 1.00 97.62 205 GLU A N 1
ATOM 1599 C CA . GLU A 1 205 ? -6.387 -11.409 14.279 1.00 97.62 205 GLU A CA 1
ATOM 1600 C C . GLU A 1 205 ? -5.142 -10.525 14.114 1.00 97.62 205 GLU A C 1
ATOM 1602 O O . GLU A 1 205 ? -4.091 -10.797 14.693 1.00 97.62 205 GLU A O 1
ATOM 1607 N N . PHE A 1 206 ? -5.256 -9.429 13.361 1.00 98.12 206 PHE A N 1
ATOM 1608 C CA . PHE A 1 206 ? -4.143 -8.509 13.152 1.00 98.12 206 PHE A CA 1
ATOM 1609 C C . PHE A 1 206 ? -3.832 -7.683 14.410 1.00 98.12 206 PHE A C 1
ATOM 1611 O O . PHE A 1 206 ? -2.665 -7.487 14.741 1.00 98.12 206 PHE A O 1
ATOM 1618 N N . THR A 1 207 ? -4.852 -7.273 15.164 1.00 98.31 207 THR A N 1
ATOM 1619 C CA . THR A 1 207 ? -4.721 -6.633 16.476 1.00 98.31 207 THR A CA 1
ATOM 1620 C C . THR A 1 207 ? -3.953 -7.527 17.448 1.00 98.31 207 THR A C 1
ATOM 1622 O O . THR A 1 207 ? -3.032 -7.051 18.106 1.00 98.31 207 THR A O 1
ATOM 1625 N N . GLU A 1 208 ? -4.236 -8.833 17.483 1.00 97.12 208 GLU A N 1
ATOM 1626 C CA . GLU A 1 208 ? -3.465 -9.786 18.292 1.00 97.12 208 GLU A CA 1
ATOM 1627 C C . GLU A 1 208 ? -1.986 -9.852 17.878 1.00 97.12 208 GLU A C 1
ATOM 1629 O O . GLU A 1 208 ? -1.114 -10.007 18.736 1.00 97.12 208 GLU A O 1
ATOM 1634 N N . VAL A 1 209 ? -1.675 -9.728 16.581 1.00 97.75 209 VAL A N 1
ATOM 1635 C CA . VAL A 1 209 ? -0.285 -9.640 16.097 1.00 97.75 209 VAL A 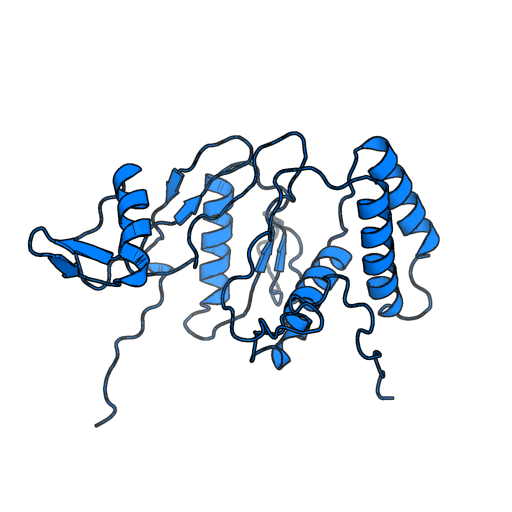CA 1
ATOM 1636 C C . VAL A 1 209 ? 0.380 -8.360 16.605 1.00 97.75 209 VAL A C 1
ATOM 1638 O O . VAL A 1 209 ? 1.493 -8.437 17.127 1.00 97.75 209 VAL A O 1
ATOM 1641 N N . CYS A 1 210 ? -0.292 -7.208 16.518 1.00 98.00 210 CYS A N 1
ATOM 1642 C CA . CYS A 1 210 ? 0.208 -5.947 17.075 1.00 98.00 210 CYS A CA 1
ATOM 1643 C C . CYS A 1 210 ? 0.513 -6.090 18.575 1.00 98.00 210 CYS A C 1
ATOM 1645 O O . CYS A 1 210 ? 1.610 -5.744 19.013 1.00 98.00 210 CYS A O 1
ATOM 1647 N N . THR A 1 211 ? -0.403 -6.679 19.349 1.00 96.94 211 THR A N 1
ATOM 1648 C CA . THR A 1 211 ? -0.221 -6.879 20.793 1.00 96.94 211 THR A CA 1
ATOM 1649 C C . THR A 1 211 ? 0.917 -7.834 21.130 1.00 96.94 211 THR A C 1
ATOM 1651 O O . THR A 1 211 ? 1.690 -7.565 22.047 1.00 96.94 211 THR A O 1
ATOM 1654 N N . LYS A 1 212 ? 1.110 -8.910 20.357 1.00 96.88 212 LYS A N 1
ATOM 1655 C CA . LYS A 1 212 ? 2.265 -9.813 20.523 1.00 96.88 212 LYS A CA 1
ATOM 1656 C C . LYS A 1 212 ? 3.605 -9.129 20.235 1.00 96.88 212 LYS A C 1
ATOM 1658 O O . LYS A 1 212 ? 4.613 -9.538 20.803 1.00 96.88 212 LYS A O 1
ATOM 1663 N N . LEU A 1 213 ? 3.622 -8.101 19.383 1.00 96.81 213 LEU A N 1
ATOM 1664 C CA . LEU A 1 213 ? 4.800 -7.261 19.131 1.00 96.81 213 LEU A CA 1
ATOM 1665 C C . LEU A 1 213 ? 5.006 -6.167 20.193 1.00 96.81 213 LEU A C 1
ATOM 1667 O O . LEU A 1 213 ? 5.977 -5.420 20.103 1.00 96.81 213 LEU A O 1
ATOM 1671 N N . GLY A 1 214 ? 4.131 -6.090 21.200 1.00 97.69 214 GLY A N 1
ATOM 1672 C CA . GLY A 1 214 ? 4.234 -5.158 22.321 1.00 97.69 214 GLY A CA 1
ATOM 1673 C C . GLY A 1 214 ? 3.366 -3.908 22.198 1.00 97.69 214 GLY A C 1
ATOM 1674 O O . GLY A 1 214 ? 3.394 -3.084 23.106 1.00 97.69 214 GLY A O 1
ATOM 1675 N N . TRP A 1 215 ? 2.583 -3.756 21.124 1.00 98.12 215 TRP A N 1
ATOM 1676 C CA . TRP A 1 215 ? 1.650 -2.636 21.020 1.00 98.12 215 TRP A CA 1
ATOM 1677 C C . TRP A 1 215 ? 0.463 -2.807 21.972 1.00 98.12 215 TRP A C 1
ATOM 1679 O O . TRP A 1 215 ? -0.171 -3.863 22.022 1.00 98.12 215 TRP A O 1
ATOM 1689 N N . GLN A 1 216 ? 0.111 -1.745 22.685 1.00 95.94 216 GLN A N 1
ATOM 1690 C CA . GLN A 1 216 ? -1.042 -1.718 23.570 1.00 95.94 216 GLN A CA 1
ATOM 1691 C C . GLN A 1 216 ? -1.940 -0.552 23.168 1.00 95.94 216 GLN A C 1
ATOM 1693 O O . GLN A 1 216 ? -1.560 0.600 23.330 1.00 95.94 216 GLN A O 1
ATOM 1698 N N . GLY A 1 217 ? -3.115 -0.866 22.622 1.00 94.25 217 GLY A N 1
ATOM 1699 C CA . GLY A 1 217 ? -4.149 0.142 22.396 1.00 94.25 217 GLY A CA 1
ATOM 1700 C C . GLY A 1 217 ? -4.921 0.471 23.674 1.00 94.25 217 GLY A C 1
ATOM 1701 O O . GLY A 1 217 ? -4.786 -0.209 24.695 1.00 94.25 217 GLY A O 1
ATOM 1702 N N . GLU A 1 218 ? -5.778 1.482 23.583 1.00 95.94 218 GLU A N 1
ATOM 1703 C CA . GLU A 1 218 ? -6.611 1.978 24.685 1.00 95.94 218 GLU A CA 1
ATOM 1704 C C . GLU A 1 218 ? -7.819 1.064 24.981 1.00 95.94 218 GLU A C 1
ATOM 1706 O O . GLU A 1 218 ? -8.485 1.203 26.007 1.00 95.94 218 GLU A O 1
ATOM 1711 N N . GLY A 1 219 ? -8.108 0.105 24.097 1.00 95.62 219 GLY A N 1
ATOM 1712 C CA . GLY A 1 219 ? -9.237 -0.814 24.208 1.00 95.62 219 GLY A CA 1
ATOM 1713 C C . GLY A 1 219 ? -10.568 -0.182 23.799 1.00 95.62 219 GLY A C 1
ATOM 1714 O O . GLY A 1 219 ? -11.620 -0.605 24.284 1.00 95.62 219 GLY A O 1
ATOM 1715 N N . THR A 1 220 ? -10.550 0.841 22.939 1.00 96.81 220 THR A N 1
ATOM 1716 C CA . THR A 1 220 ? -11.765 1.535 22.492 1.00 96.81 220 THR A CA 1
ATOM 1717 C C . THR A 1 220 ? -12.289 1.010 21.156 1.00 96.81 220 THR A C 1
ATOM 1719 O O . THR A 1 220 ? -11.666 0.201 20.472 1.00 96.81 220 THR A O 1
ATOM 1722 N N . GLN A 1 221 ? -13.471 1.490 20.759 1.00 96.62 221 GLN A N 1
ATOM 1723 C CA . GLN A 1 221 ? -14.069 1.164 19.463 1.00 96.62 221 GLN A CA 1
ATOM 1724 C C . GLN A 1 221 ? -13.320 1.777 18.266 1.00 96.62 221 GLN A C 1
ATOM 1726 O O . GLN A 1 221 ? -13.553 1.352 17.137 1.00 96.62 221 GLN A O 1
ATOM 1731 N N . TRP A 1 222 ? -12.461 2.776 18.497 1.00 97.19 222 TRP A N 1
ATOM 1732 C CA . TRP A 1 222 ? -11.885 3.622 17.446 1.00 97.19 222 TRP A CA 1
ATOM 1733 C C . TRP A 1 222 ? -10.361 3.753 17.548 1.00 97.19 222 TRP A C 1
ATOM 1735 O O . TRP A 1 222 ? -9.785 4.714 17.034 1.00 97.19 222 TRP A O 1
ATOM 1745 N N . ASP A 1 223 ? -9.703 2.783 18.183 1.00 97.81 223 ASP A N 1
ATOM 1746 C CA . ASP A 1 223 ? -8.245 2.760 18.291 1.00 97.81 223 ASP A CA 1
ATOM 1747 C C . ASP A 1 223 ? -7.618 2.520 16.919 1.00 97.81 223 ASP A C 1
ATOM 1749 O O . ASP A 1 223 ? -7.938 1.543 16.239 1.00 97.81 223 ASP A O 1
ATOM 1753 N N . ILE A 1 224 ? -6.722 3.411 16.499 1.00 98.06 224 ILE A N 1
ATOM 1754 C CA . ILE A 1 224 ? -5.990 3.271 15.239 1.00 98.06 224 ILE A CA 1
ATOM 1755 C C . ILE A 1 224 ? -4.868 2.255 15.425 1.00 98.06 224 ILE A C 1
ATOM 1757 O O . ILE A 1 224 ? -4.040 2.384 16.324 1.00 98.06 224 ILE A O 1
ATOM 1761 N N . LEU A 1 225 ? -4.829 1.252 14.549 1.00 98.38 225 LEU A N 1
ATOM 1762 C CA . LEU A 1 225 ? -3.755 0.265 14.537 1.00 98.38 225 LEU A CA 1
ATOM 1763 C C . LEU A 1 225 ? -2.399 0.906 14.199 1.00 98.38 225 LEU A C 1
ATOM 1765 O O . LEU A 1 225 ? -2.336 1.775 13.323 1.00 98.38 225 LEU A O 1
ATOM 1769 N N . PRO A 1 226 ? -1.296 0.431 14.806 1.00 98.31 226 PRO A N 1
ATOM 1770 C CA . PRO A 1 226 ? 0.041 0.837 14.407 1.00 98.31 226 PRO A CA 1
ATOM 1771 C C . PRO A 1 226 ? 0.377 0.225 13.043 1.00 98.31 226 PRO A C 1
ATOM 1773 O O . PRO A 1 226 ? -0.189 -0.791 12.628 1.00 98.31 226 PRO A O 1
ATOM 1776 N N . LEU A 1 227 ? 1.363 0.790 12.357 1.00 98.50 227 LEU A N 1
ATOM 1777 C CA . LEU A 1 227 ? 1.948 0.171 11.174 1.00 98.50 227 LEU A CA 1
ATOM 1778 C C . LEU A 1 227 ? 2.970 -0.886 11.591 1.00 98.50 227 LEU A C 1
ATOM 1780 O O . LEU A 1 227 ? 3.937 -0.567 12.273 1.00 98.50 227 LEU A O 1
ATOM 1784 N N . ILE A 1 228 ? 2.797 -2.130 11.149 1.00 98.25 228 ILE A N 1
ATOM 1785 C CA . ILE A 1 228 ? 3.810 -3.182 11.263 1.00 98.25 228 ILE A CA 1
ATOM 1786 C C . ILE A 1 228 ? 4.613 -3.219 9.962 1.00 98.25 228 ILE A C 1
ATOM 1788 O O . ILE A 1 228 ? 4.095 -3.555 8.890 1.00 98.25 228 ILE A O 1
ATOM 1792 N N . LEU A 1 229 ? 5.897 -2.884 10.071 1.00 97.88 229 LEU A N 1
ATOM 1793 C CA . LEU A 1 229 ? 6.822 -2.747 8.953 1.00 97.88 229 LEU A CA 1
ATOM 1794 C C . LEU A 1 229 ? 7.997 -3.711 9.120 1.00 97.88 229 LEU A C 1
ATOM 1796 O O . LEU A 1 229 ? 8.566 -3.823 10.206 1.00 97.88 229 LEU A O 1
ATOM 1800 N N . SER A 1 230 ? 8.379 -4.385 8.038 1.00 95.38 230 SER A N 1
ATOM 1801 C CA . SER A 1 230 ? 9.615 -5.170 7.962 1.00 95.38 230 SER A CA 1
ATOM 1802 C C . SER A 1 230 ? 10.420 -4.773 6.729 1.00 95.38 230 SER A C 1
ATOM 1804 O O . SER A 1 230 ? 9.845 -4.538 5.661 1.00 95.38 230 SER A O 1
ATOM 1806 N N . SER A 1 231 ? 11.742 -4.743 6.867 1.00 91.81 231 SER A N 1
ATOM 1807 C CA . SER A 1 231 ? 12.675 -4.378 5.803 1.00 91.81 231 SER A CA 1
ATOM 1808 C C . SER A 1 231 ? 13.556 -5.567 5.411 1.00 91.81 231 SER A C 1
ATOM 1810 O O . SER A 1 231 ? 13.470 -6.665 5.962 1.00 91.81 231 SER A O 1
ATOM 1812 N N . ALA A 1 232 ? 14.455 -5.335 4.456 1.00 84.31 232 ALA A N 1
ATOM 1813 C CA . ALA A 1 232 ? 15.454 -6.315 4.051 1.00 84.31 232 ALA A CA 1
ATOM 1814 C C . ALA A 1 232 ? 16.407 -6.754 5.176 1.00 84.31 232 ALA A C 1
ATOM 1816 O O . ALA A 1 232 ? 16.957 -7.855 5.109 1.00 84.31 232 ALA A O 1
ATOM 1817 N N . THR A 1 233 ? 16.631 -5.898 6.172 1.00 83.50 233 THR A N 1
ATOM 1818 C CA . THR A 1 233 ? 17.606 -6.106 7.254 1.00 83.50 233 THR A CA 1
ATOM 1819 C C . THR A 1 233 ? 16.959 -6.225 8.629 1.00 83.50 233 THR A C 1
ATOM 1821 O O . THR A 1 233 ? 17.603 -6.703 9.560 1.00 83.50 233 THR A O 1
ATOM 1824 N N . GLU A 1 234 ? 15.696 -5.822 8.772 1.00 88.69 234 GLU A N 1
ATOM 1825 C CA . GLU A 1 234 ? 14.998 -5.753 10.052 1.00 88.69 234 GLU A CA 1
ATOM 1826 C C . GLU A 1 234 ? 13.713 -6.588 10.024 1.00 88.69 234 GLU A C 1
ATOM 1828 O O . GLU A 1 234 ? 12.923 -6.526 9.079 1.00 88.69 234 GLU A O 1
ATOM 1833 N N . GLY A 1 235 ? 13.489 -7.356 11.095 1.00 90.31 235 GLY A N 1
ATOM 1834 C CA . GLY A 1 235 ? 12.218 -8.040 11.329 1.00 90.31 235 GLY A CA 1
ATOM 1835 C C . GLY A 1 235 ? 11.048 -7.064 11.537 1.00 90.31 235 GLY A C 1
ATOM 1836 O O . GLY A 1 235 ? 11.247 -5.847 11.541 1.00 90.31 235 GLY A O 1
ATOM 1837 N N . PRO A 1 236 ? 9.820 -7.580 11.720 1.00 94.69 236 PRO A N 1
ATOM 1838 C CA . PRO A 1 236 ? 8.644 -6.740 11.913 1.00 94.69 236 PRO A CA 1
ATOM 1839 C C . PRO A 1 236 ? 8.780 -5.870 13.168 1.00 94.69 236 PRO A C 1
ATOM 1841 O O . PRO A 1 236 ? 9.006 -6.377 14.267 1.00 94.69 236 PRO A O 1
ATOM 1844 N N . LYS A 1 237 ? 8.607 -4.561 12.994 1.00 96.25 237 LYS A N 1
ATOM 1845 C CA . LYS A 1 237 ? 8.536 -3.552 14.055 1.00 96.25 237 LYS A CA 1
ATOM 1846 C C . LYS A 1 237 ? 7.227 -2.785 13.912 1.00 96.25 237 LYS A C 1
ATOM 1848 O O . LYS A 1 237 ? 6.799 -2.528 12.786 1.00 96.25 237 LYS A O 1
ATOM 1853 N N . TYR A 1 238 ? 6.594 -2.440 15.030 1.00 97.62 238 TYR A N 1
ATOM 1854 C CA . TYR A 1 238 ? 5.407 -1.590 15.011 1.00 97.62 238 TYR A CA 1
ATOM 1855 C C . TYR A 1 238 ? 5.800 -0.113 15.139 1.00 97.62 238 TYR A C 1
ATOM 1857 O O . TYR A 1 238 ? 6.780 0.220 15.804 1.00 97.62 238 TYR A O 1
ATOM 1865 N N . TYR A 1 239 ? 5.018 0.755 14.506 1.00 98.25 239 TYR A N 1
ATOM 1866 C CA . TYR A 1 239 ? 5.154 2.204 14.557 1.00 98.25 239 TYR A CA 1
ATOM 1867 C C . TYR A 1 239 ? 3.778 2.833 14.736 1.00 98.25 239 TYR A C 1
ATOM 1869 O O . TYR A 1 239 ? 2.859 2.562 13.960 1.00 98.25 239 TYR A O 1
ATOM 1877 N N . GLU A 1 240 ? 3.626 3.668 15.755 1.00 97.62 240 GLU A N 1
ATOM 1878 C CA . GLU A 1 240 ? 2.377 4.385 16.000 1.00 97.62 240 GLU A CA 1
ATOM 1879 C C . GLU A 1 240 ? 2.278 5.603 15.091 1.00 97.62 240 GLU A C 1
ATOM 1881 O O . GLU A 1 240 ? 3.224 6.376 14.958 1.00 97.62 240 GLU A O 1
ATOM 1886 N N . LEU A 1 241 ? 1.126 5.764 14.444 1.00 96.56 241 LEU A N 1
ATOM 1887 C CA . LEU A 1 241 ? 0.881 6.907 13.578 1.00 96.56 241 LEU A CA 1
ATOM 1888 C C . LEU A 1 241 ? 0.633 8.169 14.418 1.00 96.56 241 LEU A C 1
ATOM 1890 O O . LEU A 1 241 ? -0.192 8.121 15.333 1.00 96.56 241 LEU A O 1
ATOM 1894 N N . PRO A 1 242 ? 1.267 9.307 14.081 1.00 96.62 242 PRO A N 1
ATOM 1895 C CA . PRO A 1 242 ? 0.940 10.586 14.696 1.00 96.62 242 PRO A CA 1
ATOM 1896 C C . PRO A 1 242 ? -0.538 10.925 14.476 1.00 96.62 242 PRO A C 1
ATOM 1898 O O . PRO A 1 242 ? -1.057 10.802 13.359 1.00 96.62 242 PRO A O 1
ATOM 1901 N N . THR A 1 243 ? -1.228 11.339 15.537 1.00 94.00 243 THR A N 1
ATOM 1902 C CA . THR A 1 243 ? -2.685 11.545 15.522 1.00 94.00 243 THR A CA 1
ATOM 1903 C C . THR A 1 243 ? -3.101 12.650 14.553 1.00 94.00 243 THR A C 1
ATOM 1905 O O . THR A 1 243 ? -4.160 12.562 13.936 1.00 94.00 243 THR A O 1
ATOM 1908 N N . GLU A 1 244 ? -2.242 13.644 14.328 1.00 94.94 244 GLU A N 1
ATOM 1909 C CA . GLU A 1 244 ? -2.443 14.740 13.382 1.00 94.94 244 GLU A CA 1
ATOM 1910 C C . GLU A 1 244 ? -2.489 14.298 11.911 1.00 94.94 244 GLU A C 1
ATOM 1912 O O . GLU A 1 244 ? -3.020 15.022 11.068 1.00 94.94 244 GLU A O 1
ATOM 1917 N N . LEU A 1 245 ? -1.954 13.117 11.584 1.00 95.25 245 LEU A N 1
ATOM 1918 C CA . LEU A 1 245 ? -2.006 12.566 10.227 1.00 95.25 245 LEU A CA 1
ATOM 1919 C C . LEU A 1 245 ? -3.317 11.822 9.947 1.00 95.25 245 LEU A C 1
ATOM 1921 O O . LEU A 1 245 ? -3.655 11.580 8.783 1.00 95.25 245 LEU A O 1
ATOM 1925 N N . VAL A 1 246 ? -4.066 11.468 10.994 1.00 96.50 246 VAL A N 1
ATOM 1926 C CA . VAL A 1 246 ? -5.282 10.661 10.899 1.00 96.50 246 VAL A CA 1
ATOM 1927 C C . VAL A 1 246 ? -6.510 11.568 10.867 1.00 96.50 246 VAL A C 1
ATOM 1929 O O . VAL A 1 246 ? -7.082 11.931 11.892 1.00 96.50 246 VAL A O 1
ATOM 1932 N N . LEU A 1 247 ? -6.965 11.908 9.661 1.00 97.25 247 LEU A N 1
ATOM 1933 C CA . LEU A 1 247 ? -8.238 12.604 9.485 1.00 97.25 247 LEU A CA 1
ATOM 1934 C C . LEU A 1 247 ? -9.412 11.645 9.730 1.00 97.25 247 LEU A C 1
ATOM 1936 O O . LEU A 1 247 ? -9.585 10.670 8.998 1.00 97.25 247 LEU A O 1
ATOM 1940 N N . GLN A 1 248 ? -10.252 11.963 10.714 1.00 96.62 248 GLN A N 1
ATOM 1941 C CA . GLN A 1 248 ? -11.488 11.241 11.018 1.00 96.62 248 GLN A CA 1
ATOM 1942 C C . GLN A 1 248 ? -12.712 12.120 10.748 1.00 96.62 248 GLN A C 1
ATOM 1944 O O . GLN A 1 248 ? -12.667 13.341 10.902 1.00 96.62 248 GLN A O 1
ATOM 1949 N N . VAL A 1 249 ? -13.822 11.493 10.358 1.00 97.06 249 VAL A N 1
ATOM 1950 C CA . VAL A 1 249 ? -15.105 12.172 10.139 1.00 97.06 249 VAL A CA 1
ATOM 1951 C C . VAL A 1 249 ? -16.110 11.633 11.144 1.00 97.06 249 VAL A C 1
ATOM 1953 O O . VAL A 1 249 ? -16.461 10.456 11.101 1.00 97.06 249 VAL A O 1
ATOM 1956 N N . HIS A 1 250 ? -16.586 12.496 12.040 1.00 96.06 250 HIS A N 1
ATOM 1957 C CA . HIS A 1 250 ? -17.674 12.135 12.938 1.00 96.06 250 HIS A CA 1
ATOM 1958 C C . HIS A 1 250 ? -18.977 12.025 12.144 1.00 96.06 250 HIS A C 1
ATOM 1960 O O . HIS A 1 250 ? -19.379 12.968 11.460 1.00 96.06 250 HIS A O 1
ATOM 1966 N N . LEU A 1 251 ? -19.618 10.861 12.215 1.00 96.81 251 LEU A N 1
ATOM 1967 C CA . LEU A 1 251 ? -20.848 10.603 11.481 1.00 96.81 251 LEU A CA 1
ATOM 1968 C C . LEU A 1 251 ? -22.021 11.284 12.185 1.00 96.81 251 LEU A C 1
ATOM 1970 O O . LEU A 1 251 ? -22.340 10.968 13.327 1.00 96.81 251 LEU A O 1
ATOM 1974 N N . THR A 1 252 ? -22.688 12.189 11.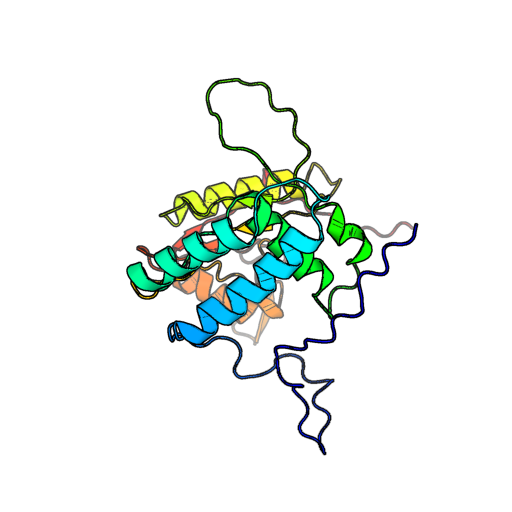477 1.00 97.12 252 THR A N 1
ATOM 1975 C CA . THR A 1 252 ? -23.934 12.817 11.917 1.00 97.12 252 THR A CA 1
ATOM 1976 C C . THR A 1 252 ? -25.016 12.604 10.869 1.00 97.12 252 THR A C 1
ATOM 1978 O O . THR A 1 252 ? -24.740 12.488 9.672 1.00 97.12 252 THR A O 1
ATOM 1981 N N . HIS A 1 253 ? -26.265 12.524 11.320 1.00 96.56 253 HIS A N 1
ATOM 1982 C CA . HIS A 1 253 ? -27.407 12.521 10.418 1.00 96.56 253 HIS A CA 1
ATOM 1983 C C . HIS A 1 253 ? -27.813 13.977 10.120 1.00 96.56 253 HIS A C 1
ATOM 1985 O O . HIS A 1 253 ? -27.815 14.792 11.041 1.00 96.56 253 HIS A O 1
ATOM 1991 N N . PRO A 1 254 ? -28.151 14.340 8.869 1.00 96.12 254 PRO A N 1
ATOM 1992 C CA . PRO A 1 254 ? -28.470 15.724 8.498 1.00 96.12 254 PRO A CA 1
ATOM 1993 C C . PRO A 1 254 ? -29.820 16.249 9.024 1.00 96.12 254 PRO A C 1
ATOM 1995 O O . PRO A 1 254 ? -30.178 17.380 8.701 1.00 96.12 254 PRO A O 1
ATOM 1998 N N . SER A 1 255 ? -30.579 15.448 9.780 1.00 86.50 255 SER A N 1
ATOM 1999 C CA . SER A 1 255 ? -31.889 15.813 10.343 1.00 86.50 255 SER A CA 1
ATOM 2000 C C . SER A 1 255 ? -31.879 15.791 11.858 1.00 86.50 255 SER A C 1
ATOM 2002 O O . SER A 1 255 ? -31.399 14.755 12.375 1.00 86.50 255 SER A O 1
#

Foldseek 3Di:
DPPCPDDCPDPVPPPLADPPGDPPPPPDRPPPDDPDQDDLVVQLVVVLVLLVVLVVPDDPPDDDSVVVSVVQNVCCVVAVHDDDDQSSVQSVQLVVLCPPPPDPPNVCSVQAADDDDPPVPDPDDPDRHAEAEAQVDFDQVSVVVQVLVNLQVQPVVVPGDHHDYDYHDDDPPFDDKDFPDPDQWAWAWDQDPVRDIAADPVCPVVNVVQVVLPDDFPRHNGTTAFTFIDGRVGHTDTHHHDPVSDDDDDDDDPD

Organism: Timema cristinae (NCBI:txid61476)

InterPro domains:
  IPR004030 Nitric oxide synthase, N-terminal [PF02898] (41-254)
  IPR004030 Nitric oxide synthase, N-terminal [PS60001] (102-109)
  IPR036119 Nitric oxide synthase, N-terminal domain superfamily [SSF56512] (15-254)
  IPR044940 Nitric oxide synthase, domain 2 superfamily [G3DSA:3.90.440.10] (136-252)
  IPR044943 Nitric oxide synthase, domain 1 superfamily [G3DSA:3.90.340.10] (10-120)
  IPR050607 Nitric Oxide Synthase (NOS) [PTHR43410] (16-254)

pLDDT: mean 84.38, std 18.17, range [25.75, 98.5]

Radius of gyration: 21.57 Å; chains: 1; bounding box: 57×52×61 Å

Sequence (255 aa):
MTLSMGRLRDISLAPVCPGQICLGSVMAIPGRGTSEPRPLEQVLGQARKLLEQYYATLKQGSDSFDDRFKQVELEVCTTGTYILTKSELLFGAKLAWRNSARCIGRIQWNKLHVCADIDLHLGLVSYSYLLFDCRHVTTCQEMFDALCTHIQFSTNNGNIRSAITVFPPRTSSRSDFRVWNPQLLSYAGYKNADGSIIGDPINVEFTEVCTKLGWQGEGTQWDILPLILSSATEGPKYYELPTELVLQVHLTHPS